Protein AF-A0A4S4M6N0-F1 (afdb_monomer_lite)

pLDDT: mean 72.01, std 23.95, range [28.06, 97.69]

Foldseek 3Di:
DVVVVVVVVVVVVVLVVVVVVLVVVVVVVVVVVVVVVVVVVVVVVVVVVVPPPPPDDDDDDDDDDDDDDDDDDDDDDDDDDDDDDDDDDDDDDDDDDDDDDDDDDDDDDDDDPPCPPPPPPLDQDPDDLVLLCVLQDDPCVQQHDLLVLLSVLLSLLQVQDDADPDAQADPVLADVLLVVCVVSNNDSDADDAAQCCLVVLLLSLLSSVLRQDPPSWDDDPSHTRDDDDDDLPCVSQSHHDDNHSSSSSSSLVSNSVNLVNHDDPCSVVSSVSSSSVSVVSSNSSVVVSVSSVVVVPDD

Radius of gyration: 35.22 Å; chains: 1; bounding box: 72×89×110 Å

Sequence (299 aa):
MQRLESSEQTLKRQNTRVIELQREASKQLETVRYEASAQTDTVAQTDADTQTDAAAQTDVVAQTEVVAQTEAATAEGGEGSLDSVDVVGAGGSLGAEGGPVASSTIIGTDVAIMTSAPLLSKSKTRWSPADFRRRLLVDPALLGPEYIALADGCLKLHESAPLTKKMLGTKASRPPQLVQWIKEGRPFQDVHIDATFAETFAPLVWKWWCSMQPEWRVIVDGKPLPVNWTSRKWDSLNKCGLDGWFSLVLCMKWWGLGLQAYEGEKEPDMRADWLAALADM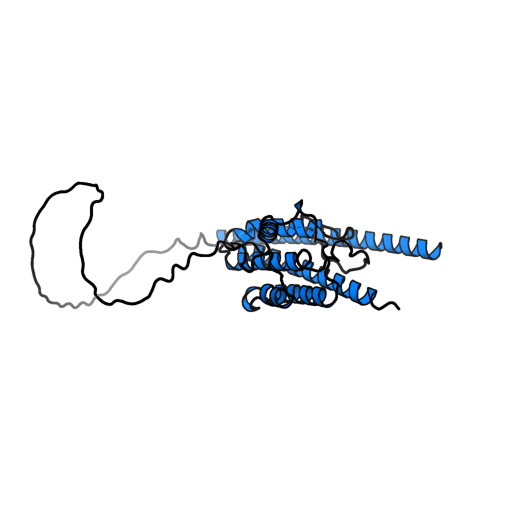TNMLGGLLEFLQSSTTVP

Structure (mmCIF, N/CA/C/O backbone):
data_AF-A0A4S4M6N0-F1
#
_entry.id   AF-A0A4S4M6N0-F1
#
loop_
_atom_site.group_PDB
_atom_site.id
_atom_site.type_symbol
_atom_site.label_atom_id
_atom_site.label_alt_id
_atom_site.label_comp_id
_atom_site.label_asym_id
_atom_site.label_entity_id
_atom_site.label_seq_id
_atom_site.pdbx_PDB_ins_code
_atom_site.Cartn_x
_atom_site.Cartn_y
_atom_site.Cartn_z
_atom_site.occupancy
_atom_site.B_iso_or_equiv
_atom_site.auth_seq_id
_atom_site.auth_comp_id
_atom_site.auth_asym_id
_atom_site.auth_atom_id
_atom_site.pdbx_PDB_model_num
ATOM 1 N N . MET A 1 1 ? 11.713 -15.894 -37.937 1.00 59.25 1 MET A N 1
ATOM 2 C CA . MET A 1 1 ? 10.563 -15.203 -37.314 1.00 59.25 1 MET A CA 1
ATOM 3 C C . MET A 1 1 ? 9.460 -16.187 -36.923 1.00 59.25 1 MET A C 1
ATOM 5 O O . MET A 1 1 ? 9.325 -16.382 -35.726 1.00 59.25 1 MET A O 1
ATOM 9 N N . GLN A 1 2 ? 8.833 -16.931 -37.847 1.00 60.16 2 GLN A N 1
ATOM 10 C CA . GLN A 1 2 ? 7.749 -17.913 -37.574 1.00 60.16 2 GLN A CA 1
ATOM 11 C C . GLN A 1 2 ? 7.796 -18.726 -36.257 1.00 60.16 2 GLN A C 1
ATOM 13 O O . GLN A 1 2 ? 6.771 -18.861 -35.593 1.00 60.16 2 GLN A O 1
ATOM 18 N N . ARG A 1 3 ? 8.950 -19.275 -35.834 1.00 63.47 3 ARG A N 1
ATOM 19 C CA . ARG A 1 3 ? 9.036 -20.022 -34.555 1.00 63.47 3 ARG A CA 1
ATOM 20 C C . ARG A 1 3 ? 8.803 -19.150 -33.309 1.00 63.47 3 ARG A C 1
ATOM 22 O O . ARG A 1 3 ? 8.246 -19.645 -32.336 1.00 63.47 3 ARG A O 1
ATOM 29 N N . LEU A 1 4 ? 9.210 -17.879 -33.332 1.00 65.19 4 LEU A N 1
ATOM 30 C CA . LEU A 1 4 ? 8.986 -16.932 -32.231 1.00 65.19 4 LEU A CA 1
ATOM 31 C C . LEU A 1 4 ? 7.515 -16.511 -32.164 1.00 65.19 4 LEU A C 1
ATOM 33 O O . LEU A 1 4 ? 6.927 -16.549 -31.090 1.00 65.19 4 LEU A O 1
ATOM 37 N N . GLU A 1 5 ? 6.904 -16.219 -33.314 1.00 74.12 5 GLU A N 1
ATOM 38 C CA . GLU A 1 5 ? 5.478 -15.872 -33.424 1.00 74.12 5 GLU A CA 1
ATOM 39 C C . GLU A 1 5 ? 4.585 -17.023 -32.924 1.00 74.12 5 GLU A C 1
ATOM 41 O O . GLU A 1 5 ? 3.673 -16.807 -32.128 1.00 74.12 5 GLU A O 1
ATOM 46 N N . SER A 1 6 ? 4.908 -18.266 -33.303 1.00 77.25 6 SER A N 1
ATOM 47 C CA . SER A 1 6 ? 4.228 -19.477 -32.813 1.00 77.25 6 SER A CA 1
ATOM 48 C C . SER A 1 6 ? 4.367 -19.672 -31.292 1.00 77.25 6 SER A C 1
ATOM 50 O O . SER A 1 6 ? 3.404 -20.044 -30.613 1.00 77.25 6 SER A O 1
ATOM 52 N N . SER A 1 7 ? 5.541 -19.363 -30.730 1.00 79.31 7 SER A N 1
ATOM 53 C CA . SER A 1 7 ? 5.783 -19.418 -29.281 1.00 79.31 7 SER A CA 1
ATOM 54 C C . SER A 1 7 ? 4.969 -18.358 -28.528 1.00 79.31 7 SER A C 1
ATOM 56 O O . SER A 1 7 ? 4.263 -18.677 -27.572 1.00 79.31 7 SER A O 1
ATOM 58 N N . GLU A 1 8 ? 4.971 -17.110 -29.004 1.00 83.62 8 GLU A N 1
ATOM 59 C CA . GLU A 1 8 ? 4.211 -16.012 -28.397 1.00 83.62 8 GLU A CA 1
ATOM 60 C C . GLU A 1 8 ? 2.695 -16.265 -28.450 1.00 83.62 8 GLU A C 1
ATOM 62 O O . GLU A 1 8 ? 1.974 -16.026 -27.478 1.00 83.62 8 GLU A O 1
ATOM 67 N N . GLN A 1 9 ? 2.198 -16.805 -29.566 1.00 83.88 9 GLN A N 1
ATOM 68 C CA . GLN A 1 9 ? 0.787 -17.149 -29.731 1.00 83.88 9 GLN A CA 1
ATOM 69 C C . GLN A 1 9 ? 0.369 -18.334 -28.839 1.00 83.88 9 GLN A C 1
ATOM 71 O O . GLN A 1 9 ? -0.762 -18.369 -28.348 1.00 83.88 9 GLN A O 1
ATOM 76 N N . THR A 1 10 ? 1.287 -19.267 -28.568 1.00 85.25 10 THR A N 1
ATOM 77 C CA . THR A 1 10 ? 1.090 -20.359 -27.600 1.00 85.25 10 THR A CA 1
ATOM 78 C C . THR A 1 10 ? 1.046 -19.830 -26.165 1.00 85.25 10 THR A C 1
ATOM 80 O O . THR A 1 10 ? 0.115 -20.156 -25.428 1.00 85.25 10 THR A O 1
ATOM 83 N N . LEU A 1 11 ? 1.976 -18.943 -25.795 1.00 83.19 11 LEU A N 1
ATOM 84 C CA . LEU A 1 11 ? 2.021 -18.310 -24.473 1.00 83.19 11 LEU A CA 1
ATOM 85 C C . LEU A 1 11 ? 0.757 -17.478 -24.197 1.00 83.19 11 LEU A C 1
ATOM 87 O O . LEU A 1 11 ? 0.175 -17.569 -23.118 1.00 83.19 11 LEU A O 1
ATOM 91 N N . LYS A 1 12 ? 0.268 -16.728 -25.196 1.00 85.25 12 LYS A N 1
ATOM 92 C CA . LYS A 1 12 ? -1.010 -15.998 -25.117 1.00 85.25 12 LYS A CA 1
ATOM 93 C C . LYS A 1 12 ? -2.180 -16.933 -24.796 1.00 85.25 12 LYS A C 1
ATOM 95 O O . LYS A 1 12 ? -2.929 -16.654 -23.866 1.00 85.25 12 LYS A O 1
ATOM 100 N N . ARG A 1 13 ? -2.299 -18.071 -25.494 1.00 85.38 13 ARG A N 1
ATOM 101 C CA . ARG A 1 13 ? -3.348 -19.081 -25.232 1.00 85.38 13 ARG A CA 1
ATOM 102 C C . ARG A 1 13 ? -3.239 -19.703 -23.836 1.00 85.38 13 ARG A C 1
ATOM 104 O O . ARG A 1 13 ? -4.266 -19.958 -23.212 1.00 85.38 13 ARG A O 1
ATOM 111 N N . GLN A 1 14 ? -2.024 -19.949 -23.345 1.00 83.75 14 GLN A N 1
ATOM 112 C CA . GLN A 1 14 ? -1.806 -20.453 -21.986 1.00 83.75 14 GLN A CA 1
ATOM 113 C C . GLN A 1 14 ? -2.227 -19.421 -20.932 1.00 83.75 14 GLN A C 1
ATOM 115 O O . GLN A 1 14 ? -2.986 -19.765 -20.030 1.00 83.75 14 GLN A O 1
ATOM 120 N N . ASN A 1 15 ? -1.839 -18.152 -21.092 1.00 80.38 15 ASN A N 1
ATOM 121 C CA . ASN A 1 15 ? -2.245 -17.077 -20.183 1.00 80.38 15 ASN A CA 1
ATOM 122 C C . ASN A 1 15 ? -3.770 -16.879 -20.155 1.00 80.38 15 ASN A C 1
ATOM 124 O O . ASN A 1 1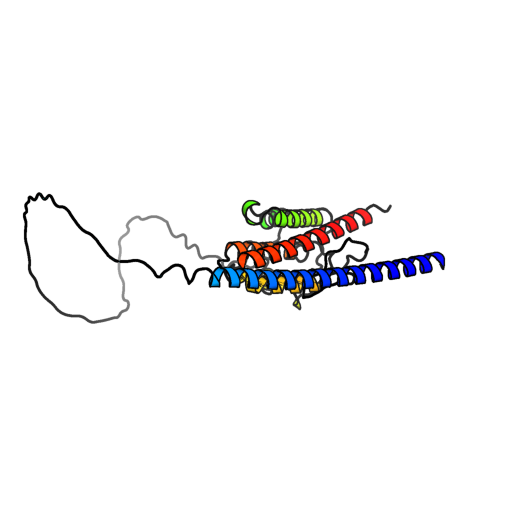5 ? -4.333 -16.741 -19.072 1.00 80.38 15 ASN A O 1
ATOM 128 N N . THR A 1 16 ? -4.459 -16.935 -21.304 1.00 89.69 16 THR A N 1
ATOM 129 C CA . THR A 1 16 ? -5.934 -16.889 -21.344 1.00 89.69 16 THR A CA 1
ATOM 130 C C . THR A 1 16 ? -6.556 -18.017 -20.518 1.00 89.69 16 THR A C 1
ATOM 132 O O . THR A 1 16 ? -7.420 -17.748 -19.690 1.00 89.69 16 THR A O 1
ATOM 135 N N . ARG A 1 17 ? -6.069 -19.259 -20.665 1.00 88.00 17 ARG A N 1
ATOM 136 C CA . ARG A 1 17 ? -6.561 -20.405 -19.880 1.00 88.00 17 ARG A CA 1
ATOM 137 C C . ARG A 1 17 ? -6.308 -20.255 -18.381 1.00 88.00 17 ARG A C 1
ATOM 139 O O . ARG A 1 17 ? -7.172 -20.616 -17.593 1.00 88.00 17 ARG A O 1
ATOM 146 N N . VAL A 1 18 ? -5.152 -19.724 -17.976 1.00 86.38 18 VAL A N 1
ATOM 147 C CA . VAL A 1 18 ? -4.859 -19.459 -16.554 1.00 86.38 18 VAL A CA 1
ATOM 148 C C . VAL A 1 18 ? -5.838 -18.428 -15.987 1.00 86.38 18 VAL A C 1
ATOM 150 O O . VAL A 1 18 ? -6.398 -18.657 -14.921 1.00 86.38 18 VAL A O 1
ATOM 153 N N . ILE A 1 19 ? -6.113 -17.346 -16.721 1.00 84.88 19 ILE A N 1
ATOM 154 C CA . ILE A 1 19 ? -7.081 -16.311 -16.321 1.00 84.88 19 ILE A CA 1
ATOM 155 C C . ILE A 1 19 ? -8.506 -16.882 -16.207 1.00 84.88 19 ILE A C 1
ATOM 157 O O . ILE A 1 19 ? -9.230 -16.549 -15.268 1.00 84.88 19 ILE A O 1
ATOM 161 N N . GLU A 1 20 ? -8.917 -17.753 -17.132 1.00 89.62 20 GLU A N 1
ATOM 162 C CA . GLU A 1 20 ? -10.222 -18.430 -17.082 1.00 89.62 20 GLU A CA 1
ATOM 163 C C . GLU A 1 20 ? -10.333 -19.382 -15.883 1.00 89.62 20 GLU A C 1
ATOM 165 O O . GLU A 1 20 ? -11.324 -19.326 -15.158 1.00 89.62 20 GLU A O 1
ATOM 170 N N . LEU A 1 21 ? -9.300 -20.193 -15.621 1.00 89.75 21 LEU A N 1
ATOM 171 C CA . LEU A 1 21 ? -9.251 -21.089 -14.461 1.00 89.75 21 LEU A CA 1
ATOM 172 C C . LEU A 1 21 ? -9.254 -20.321 -13.133 1.00 89.75 21 LEU A C 1
ATOM 174 O O . LEU A 1 21 ? -9.955 -20.719 -12.209 1.00 89.75 21 LEU A O 1
ATOM 178 N N . GLN A 1 22 ? -8.526 -19.203 -13.040 1.00 83.44 22 GLN A N 1
ATOM 179 C CA . GLN A 1 22 ? -8.559 -18.330 -11.863 1.00 83.44 22 GLN A CA 1
ATOM 180 C C . GLN A 1 22 ? -9.953 -17.735 -11.642 1.00 83.44 22 GLN A C 1
ATOM 182 O O . GLN A 1 22 ? -10.456 -17.772 -10.524 1.00 83.44 22 GLN A O 1
ATOM 187 N N . ARG A 1 23 ? -10.608 -17.241 -12.703 1.00 88.50 23 ARG A N 1
ATOM 188 C CA . ARG A 1 23 ? -11.981 -16.722 -12.618 1.00 88.50 23 ARG A CA 1
ATOM 189 C C . ARG A 1 23 ? -12.965 -17.793 -12.145 1.00 88.50 23 ARG A C 1
ATOM 191 O O . ARG A 1 23 ? -13.841 -17.484 -11.345 1.00 88.50 23 ARG A O 1
ATOM 198 N N . GLU A 1 24 ? -12.844 -19.024 -12.636 1.00 91.75 24 GLU A N 1
ATOM 199 C CA . GLU A 1 24 ? -13.745 -20.109 -12.243 1.00 91.75 24 GLU A CA 1
ATOM 200 C C . GLU A 1 24 ? -13.494 -20.571 -10.800 1.00 91.75 24 GLU A C 1
ATOM 202 O O . GLU A 1 24 ? -14.446 -20.738 -10.043 1.00 91.75 24 GLU A O 1
ATOM 207 N N . ALA A 1 25 ? -12.229 -20.660 -10.375 1.00 88.38 25 ALA A N 1
ATOM 208 C CA . ALA A 1 25 ? -11.876 -20.925 -8.981 1.00 88.38 25 ALA A CA 1
ATOM 209 C C . ALA A 1 25 ? -12.421 -19.845 -8.027 1.00 88.38 25 ALA A C 1
ATOM 211 O O . ALA A 1 25 ? -12.945 -20.179 -6.967 1.00 88.38 25 ALA A O 1
ATOM 212 N N . SER A 1 26 ? -12.372 -18.562 -8.412 1.00 85.00 26 SER A N 1
ATOM 213 C CA . SER A 1 26 ? -12.981 -17.475 -7.631 1.00 85.00 26 SER A CA 1
ATOM 214 C C . SER A 1 26 ? -14.501 -17.610 -7.513 1.00 85.00 26 SER A C 1
ATOM 216 O O . SER A 1 26 ? -15.028 -17.416 -6.423 1.00 85.00 26 SER A O 1
ATOM 218 N N . LYS A 1 27 ? -15.214 -17.987 -8.587 1.00 90.56 27 LYS A N 1
ATOM 219 C CA . LYS A 1 27 ? -16.665 -18.240 -8.502 1.00 90.56 27 LYS A CA 1
ATOM 220 C C . LYS A 1 27 ? -16.987 -19.390 -7.554 1.00 90.56 27 LYS A C 1
ATOM 222 O O . LYS A 1 27 ? -17.895 -19.253 -6.747 1.00 90.56 27 LYS A O 1
ATOM 227 N N . GLN A 1 28 ? -16.252 -20.501 -7.650 1.00 88.12 28 GLN A N 1
ATOM 228 C CA . GLN A 1 28 ? -16.469 -21.658 -6.778 1.00 88.12 28 GLN A CA 1
ATOM 229 C C . GLN A 1 28 ? -16.206 -21.307 -5.311 1.00 88.12 28 GLN A C 1
ATOM 231 O O . GLN A 1 28 ? -16.987 -21.699 -4.451 1.00 88.12 28 GLN A O 1
ATOM 236 N N . LEU A 1 29 ? -15.165 -20.516 -5.027 1.00 87.81 29 LEU A N 1
ATOM 237 C CA . LEU A 1 29 ? -14.891 -20.025 -3.676 1.00 87.81 29 LEU A CA 1
ATOM 238 C C . LEU A 1 29 ? -16.042 -19.160 -3.134 1.00 87.81 29 LEU A C 1
ATOM 240 O O . LEU A 1 29 ? -16.430 -19.328 -1.982 1.00 87.81 29 LEU A O 1
ATOM 244 N N . GLU A 1 30 ? -16.617 -18.285 -3.962 1.00 87.12 30 GLU A N 1
ATOM 245 C CA . GLU A 1 30 ? -17.752 -17.442 -3.567 1.00 87.12 30 GLU A CA 1
ATOM 246 C C . GLU A 1 30 ? -19.041 -18.262 -3.365 1.00 87.12 30 GLU A C 1
ATOM 248 O O . GLU A 1 30 ? -19.781 -18.024 -2.414 1.00 87.12 30 GLU A O 1
ATOM 253 N N . THR A 1 31 ? -19.282 -19.286 -4.196 1.00 87.94 31 THR A N 1
ATOM 254 C CA . THR A 1 31 ? -20.389 -20.242 -4.001 1.00 87.94 31 THR A CA 1
ATOM 255 C C . THR A 1 31 ? -20.249 -20.994 -2.677 1.00 87.94 31 THR A C 1
ATOM 257 O O . THR A 1 31 ? -21.186 -21.000 -1.883 1.00 87.94 31 THR A O 1
ATOM 260 N N . VAL A 1 32 ? -19.064 -21.543 -2.387 1.00 86.19 32 VAL A N 1
ATOM 261 C CA . VAL A 1 32 ? -18.778 -22.234 -1.117 1.00 86.19 32 VAL A CA 1
ATOM 262 C C . VAL A 1 32 ? -18.917 -21.287 0.079 1.00 86.19 32 VAL A C 1
ATOM 264 O O . VAL A 1 32 ? -19.417 -21.694 1.125 1.00 86.19 32 VAL A O 1
ATOM 267 N N . ARG A 1 33 ? -18.521 -20.014 -0.060 1.00 85.19 33 ARG A N 1
ATOM 268 C CA . ARG A 1 33 ? -18.700 -19.003 0.992 1.00 85.19 33 ARG A CA 1
ATOM 269 C C . ARG A 1 33 ? -20.179 -18.739 1.280 1.00 85.19 33 ARG A C 1
ATOM 271 O O . ARG A 1 33 ? -20.557 -18.685 2.447 1.00 85.19 33 ARG A O 1
ATOM 278 N N . TYR A 1 34 ? -20.998 -18.606 0.238 1.00 80.06 34 TYR A N 1
A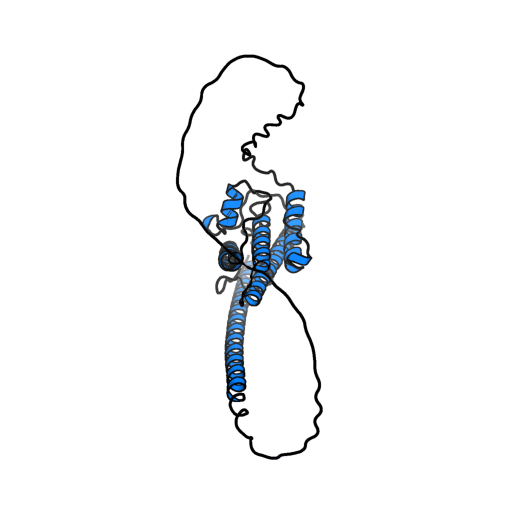TOM 279 C CA . TYR A 1 34 ? -22.440 -18.399 0.369 1.00 80.06 34 TYR A CA 1
ATOM 280 C C . TYR A 1 34 ? -23.136 -19.608 1.018 1.00 80.06 34 TYR A C 1
ATOM 282 O O . TYR A 1 34 ? -23.896 -19.445 1.975 1.00 80.06 34 TYR A O 1
ATOM 290 N N . GLU A 1 35 ? -22.815 -20.824 0.567 1.00 81.62 35 GLU A N 1
ATOM 291 C CA . GLU A 1 35 ? -23.323 -22.073 1.153 1.00 81.62 35 GLU A CA 1
ATOM 292 C C . GLU A 1 35 ? -22.918 -22.217 2.629 1.00 81.62 35 GLU A C 1
ATOM 294 O O . GLU A 1 35 ? -23.761 -22.534 3.466 1.00 81.62 35 GLU A O 1
ATOM 299 N N . ALA A 1 36 ? -21.667 -21.897 2.980 1.00 71.25 36 ALA A N 1
ATOM 300 C CA . ALA A 1 36 ? -21.204 -21.909 4.366 1.00 71.25 36 ALA A CA 1
ATOM 301 C C . ALA A 1 36 ? -21.963 -20.903 5.253 1.00 71.25 36 ALA A C 1
ATOM 303 O O . ALA A 1 36 ? -22.337 -21.259 6.370 1.00 71.25 36 ALA A O 1
ATOM 304 N N . SER A 1 37 ? -22.242 -19.687 4.758 1.00 70.75 37 SER A N 1
ATOM 305 C CA . SER A 1 37 ? -23.039 -18.699 5.506 1.00 70.75 37 SER A CA 1
ATOM 306 C C . SER A 1 37 ? -24.499 -19.127 5.703 1.00 70.75 37 SER A C 1
ATOM 308 O O . SER A 1 37 ? -25.040 -18.985 6.796 1.00 70.75 37 SER A O 1
ATOM 310 N N . ALA A 1 38 ? -25.118 -19.743 4.690 1.00 68.12 38 ALA A N 1
ATOM 311 C CA . ALA A 1 38 ? -26.466 -20.293 4.825 1.00 68.12 38 ALA A CA 1
ATOM 312 C C . ALA A 1 38 ? -26.508 -21.448 5.845 1.00 68.12 38 ALA A C 1
ATOM 314 O O . ALA A 1 38 ? -27.460 -21.570 6.616 1.00 68.12 38 ALA A O 1
ATOM 315 N N . GLN A 1 39 ? -25.454 -22.270 5.897 1.00 60.66 39 GLN A N 1
ATOM 316 C CA . GLN A 1 39 ? -25.330 -23.340 6.883 1.00 60.66 39 GLN A CA 1
ATOM 317 C C . GLN A 1 39 ? -25.238 -22.780 8.316 1.00 60.66 39 GLN A C 1
ATOM 319 O O . GLN A 1 39 ? -25.921 -23.293 9.203 1.00 60.66 39 GLN A O 1
ATOM 324 N N . THR A 1 40 ? -24.455 -21.718 8.558 1.00 57.97 40 THR A N 1
ATOM 325 C CA . THR A 1 40 ? -24.336 -21.111 9.899 1.00 57.97 40 THR A CA 1
ATOM 326 C C . THR A 1 40 ? -25.645 -20.508 10.400 1.00 57.97 40 THR A C 1
ATOM 328 O O . THR A 1 40 ? -25.977 -20.701 11.570 1.00 57.97 40 THR A O 1
ATOM 331 N N . ASP A 1 41 ? -26.433 -19.881 9.522 1.00 55.56 41 ASP A N 1
ATOM 332 C CA . ASP A 1 41 ? -27.740 -19.321 9.890 1.00 55.56 41 ASP A CA 1
ATOM 333 C C . ASP A 1 41 ? -28.733 -20.424 10.308 1.00 55.56 41 ASP A C 1
ATOM 335 O O . ASP A 1 41 ? -29.473 -20.266 11.279 1.00 55.56 41 ASP A O 1
ATOM 339 N N . THR A 1 42 ? -28.710 -21.592 9.646 1.00 54.62 42 THR A N 1
ATOM 340 C CA . THR A 1 42 ? -29.570 -22.728 10.043 1.00 54.62 42 THR A CA 1
ATOM 341 C C . THR A 1 42 ? -29.182 -23.355 11.384 1.00 54.62 42 THR A C 1
ATOM 343 O O . THR A 1 42 ? -30.061 -23.792 12.128 1.00 54.62 42 THR A O 1
ATOM 346 N N . VAL A 1 43 ? -27.890 -23.377 11.731 1.00 53.00 43 VAL A N 1
ATOM 347 C CA . VAL A 1 43 ? -27.428 -23.887 13.034 1.00 53.00 43 VAL A CA 1
ATOM 348 C C . VAL A 1 43 ? -27.835 -22.923 14.150 1.00 53.00 43 VAL A C 1
ATOM 350 O O . VAL A 1 43 ? -28.450 -23.357 15.122 1.00 53.00 43 VAL A O 1
ATOM 353 N N . ALA A 1 44 ? -27.614 -21.617 13.965 1.00 50.97 44 ALA A N 1
ATOM 354 C CA . ALA A 1 44 ? -28.014 -20.592 14.931 1.00 50.97 44 ALA A CA 1
ATOM 355 C C . ALA A 1 44 ? -29.532 -20.587 15.210 1.00 50.97 44 ALA A C 1
ATOM 357 O O . ALA A 1 44 ? -29.951 -20.398 16.352 1.00 50.97 44 ALA A O 1
ATOM 358 N N . GLN A 1 45 ? -30.358 -20.845 14.190 1.00 48.81 45 GLN A N 1
ATOM 359 C CA . GLN A 1 45 ? -31.810 -20.950 14.357 1.00 48.81 45 GLN A CA 1
ATOM 360 C C . GLN A 1 45 ? -32.228 -22.211 15.140 1.00 48.81 45 GLN A C 1
ATOM 362 O O . GLN A 1 45 ? -33.178 -22.162 15.917 1.00 48.81 45 GLN A O 1
ATOM 367 N N . THR A 1 46 ? -31.509 -23.329 14.981 1.00 46.06 46 THR A N 1
ATOM 368 C CA . THR A 1 46 ? -31.849 -24.608 15.638 1.00 46.06 46 THR A CA 1
ATOM 369 C C . THR A 1 46 ? -31.532 -24.590 17.141 1.00 46.06 46 THR A C 1
ATOM 371 O O . THR A 1 46 ? -32.292 -25.134 17.948 1.00 46.06 46 THR A O 1
ATOM 374 N N . ASP A 1 47 ? -30.450 -23.917 17.541 1.00 46.25 47 ASP A N 1
ATOM 375 C CA . ASP A 1 47 ? -30.094 -23.766 18.959 1.00 46.25 47 ASP A CA 1
ATOM 376 C C . ASP A 1 47 ? -31.066 -22.827 19.706 1.00 46.25 47 ASP A C 1
ATOM 378 O O . ASP A 1 47 ? -31.369 -23.057 20.879 1.00 46.25 47 ASP A O 1
ATOM 382 N N . ALA A 1 48 ? -31.633 -21.821 19.026 1.00 46.59 48 ALA A N 1
ATOM 383 C CA . ALA A 1 48 ? -32.628 -20.911 19.605 1.00 46.59 48 ALA A CA 1
ATOM 384 C C . ALA A 1 48 ? -33.960 -21.611 19.947 1.00 46.59 48 ALA A C 1
ATOM 386 O O . ALA A 1 48 ? -34.519 -21.398 21.028 1.00 46.59 48 ALA A O 1
ATOM 387 N N . ASP A 1 49 ? -34.447 -22.487 19.063 1.00 46.62 49 ASP A N 1
ATOM 388 C CA . ASP A 1 49 ? -35.726 -23.186 19.254 1.00 46.62 49 ASP A CA 1
ATOM 389 C C . ASP A 1 49 ? -35.658 -24.278 20.345 1.00 46.62 49 ASP A C 1
ATOM 391 O O . ASP A 1 49 ? -36.687 -24.671 20.895 1.00 46.62 49 ASP A O 1
ATOM 395 N N . THR A 1 50 ? -34.458 -24.727 20.737 1.00 42.19 50 THR A N 1
ATOM 396 C CA . THR A 1 50 ? -34.284 -25.781 21.758 1.00 42.19 50 THR A CA 1
ATOM 397 C C . THR A 1 50 ? -34.223 -25.236 23.201 1.00 42.19 50 THR A C 1
ATOM 399 O O . THR A 1 50 ? -34.345 -26.003 24.156 1.00 42.19 50 THR A O 1
ATOM 402 N N . GLN A 1 51 ? -34.084 -23.917 23.403 1.00 45.12 51 GLN A N 1
ATOM 403 C CA . GLN A 1 51 ? -33.893 -23.314 24.738 1.00 45.12 51 GLN A CA 1
ATOM 404 C C . GLN A 1 51 ? -35.163 -22.674 25.350 1.00 45.12 51 GLN A C 1
ATOM 406 O O . GLN A 1 51 ? -35.098 -22.067 26.419 1.00 45.12 51 GLN A O 1
ATOM 411 N N . THR A 1 52 ? -36.337 -22.843 24.728 1.00 39.97 52 THR A N 1
ATOM 412 C CA . THR A 1 52 ? -37.591 -22.190 25.172 1.00 39.97 52 THR A CA 1
ATOM 413 C C . THR A 1 52 ? -38.540 -23.113 25.965 1.00 39.97 52 THR A C 1
ATOM 415 O O . THR A 1 52 ? -39.407 -22.616 26.678 1.00 39.97 52 THR A O 1
ATOM 418 N N . ASP A 1 53 ? -38.346 -24.440 25.944 1.00 38.50 53 ASP A N 1
ATOM 419 C CA . ASP A 1 53 ? -39.294 -25.424 26.525 1.00 38.50 53 ASP A CA 1
ATOM 420 C C . ASP A 1 53 ? -38.846 -26.065 27.865 1.00 38.50 53 ASP A C 1
ATOM 422 O O . ASP A 1 53 ? -39.463 -27.004 28.364 1.00 38.50 53 ASP A O 1
ATOM 426 N N . ALA A 1 54 ? -37.778 -25.555 28.494 1.00 40.00 54 ALA A N 1
ATOM 427 C CA . ALA A 1 54 ? -37.202 -26.115 29.731 1.00 40.00 54 ALA A CA 1
ATOM 428 C C . ALA A 1 54 ? -37.558 -25.347 31.028 1.00 40.00 54 ALA A C 1
ATOM 430 O O . ALA A 1 54 ? -36.959 -25.595 32.074 1.00 40.00 54 ALA A O 1
ATOM 431 N N . ALA A 1 55 ? -38.508 -24.404 30.981 1.00 38.06 55 ALA A N 1
ATOM 432 C CA . ALA A 1 55 ? -38.764 -23.445 32.067 1.00 38.06 55 ALA A CA 1
ATOM 433 C C . ALA A 1 55 ? -40.209 -23.443 32.615 1.00 38.06 55 ALA A C 1
ATOM 435 O O . ALA A 1 55 ? -40.697 -22.404 33.059 1.00 38.06 55 ALA A O 1
ATOM 436 N N . ALA A 1 56 ? -40.908 -24.588 32.615 1.00 41.56 56 ALA A N 1
ATOM 437 C CA . ALA A 1 56 ? -42.250 -24.682 33.204 1.00 41.56 56 ALA A CA 1
ATOM 438 C C . ALA A 1 56 ? -42.645 -26.092 33.696 1.00 41.56 56 ALA A C 1
ATOM 440 O O . ALA A 1 56 ? -43.453 -26.749 33.046 1.00 41.56 56 ALA A O 1
ATOM 441 N N . GLN A 1 57 ? -42.136 -26.528 34.863 1.00 40.72 57 GLN A N 1
ATOM 442 C CA . GLN A 1 57 ? -42.829 -27.415 35.834 1.00 40.72 57 GLN A CA 1
ATOM 443 C C . GLN A 1 57 ? -41.905 -27.826 36.998 1.00 40.72 57 GLN A C 1
ATOM 445 O O . GLN A 1 57 ? -41.017 -28.646 36.812 1.00 40.72 57 GLN A O 1
ATOM 450 N N . THR A 1 58 ? -42.121 -27.267 38.196 1.00 33.06 58 THR A N 1
ATOM 451 C CA . THR A 1 58 ? -42.703 -27.952 39.379 1.00 33.06 58 THR A CA 1
ATOM 452 C C . THR A 1 58 ? -42.535 -27.070 40.619 1.00 33.06 58 THR A C 1
ATOM 454 O O . THR A 1 58 ? -41.418 -26.826 41.065 1.00 33.06 58 THR A O 1
ATOM 457 N N . ASP A 1 59 ? -43.658 -26.656 41.196 1.00 37.56 59 ASP A N 1
ATOM 458 C CA . ASP A 1 59 ? -43.789 -26.238 42.599 1.00 37.56 59 ASP A CA 1
ATOM 459 C C . ASP A 1 59 ? -44.658 -27.304 43.317 1.00 37.56 59 ASP A C 1
ATOM 461 O O . ASP A 1 59 ? -45.194 -28.185 42.639 1.00 37.56 59 ASP A O 1
ATOM 465 N N . VAL A 1 60 ? -44.859 -27.179 44.638 1.00 34.09 60 VAL A N 1
ATOM 466 C CA . VAL A 1 60 ? -45.791 -27.924 45.525 1.00 34.09 60 VAL A CA 1
ATOM 467 C C . VAL A 1 60 ? -45.173 -29.049 46.402 1.00 34.09 60 VAL A C 1
ATOM 469 O O . VAL A 1 60 ? -45.253 -30.234 46.090 1.00 34.09 60 VAL A O 1
ATOM 472 N N . VAL A 1 61 ? -44.740 -28.629 47.612 1.00 33.69 61 VAL A N 1
ATOM 473 C CA . VAL A 1 61 ? -45.142 -29.138 48.966 1.00 33.69 61 VAL A CA 1
ATOM 474 C C . VAL A 1 61 ? -44.170 -29.910 49.900 1.00 33.69 61 VAL A C 1
ATOM 476 O O . VAL A 1 61 ? -43.610 -30.944 49.559 1.00 33.69 61 VAL A O 1
ATOM 479 N N . ALA A 1 62 ? -44.206 -29.430 51.167 1.00 32.94 62 ALA A N 1
ATOM 480 C CA . ALA A 1 62 ? -43.819 -29.975 52.493 1.00 32.94 62 ALA A CA 1
ATOM 481 C C . ALA A 1 62 ? -42.484 -29.444 53.086 1.00 32.94 62 ALA A C 1
ATOM 483 O O . ALA A 1 62 ? -41.430 -29.657 52.505 1.00 32.94 62 ALA A O 1
ATOM 484 N N . GLN A 1 63 ? -42.454 -28.605 54.145 1.00 32.44 63 GLN A N 1
ATOM 485 C CA . GLN A 1 63 ? -42.841 -28.819 55.572 1.00 32.44 63 GLN A CA 1
ATOM 486 C C . GLN A 1 63 ? -42.016 -29.930 56.264 1.00 32.44 63 GLN A C 1
ATOM 488 O O . GLN A 1 63 ? -41.952 -31.022 55.717 1.00 32.44 63 GLN A O 1
ATOM 493 N N . THR A 1 64 ? -41.408 -29.798 57.458 1.00 31.58 64 THR A N 1
ATOM 494 C CA . THR A 1 64 ? -41.315 -28.744 58.510 1.00 31.58 64 THR A CA 1
ATOM 495 C C . THR A 1 64 ? -40.212 -29.165 59.513 1.00 31.58 64 THR A C 1
ATOM 497 O O . THR A 1 64 ? -40.139 -30.359 59.763 1.00 31.58 64 THR A O 1
ATOM 500 N N . GLU A 1 65 ? -39.426 -28.259 60.132 1.00 34.50 65 GLU A N 1
ATOM 501 C CA . GLU A 1 65 ? -39.205 -28.205 61.610 1.00 34.50 65 GLU A CA 1
ATOM 502 C C . GLU A 1 65 ? -38.359 -27.000 62.089 1.00 34.50 65 GLU A C 1
ATOM 504 O O . GLU A 1 65 ? -37.846 -26.215 61.295 1.00 34.50 65 GLU A O 1
ATOM 509 N N . VAL A 1 66 ? -38.313 -26.815 63.414 1.00 33.25 66 VAL A N 1
ATOM 510 C CA . VAL A 1 66 ? -38.023 -25.574 64.157 1.00 33.25 66 VAL A CA 1
ATOM 511 C C . VAL A 1 66 ? -36.891 -25.802 65.164 1.00 33.25 66 VAL A C 1
ATOM 513 O O . VAL A 1 66 ? -36.913 -26.836 65.809 1.00 33.25 66 VAL A O 1
ATOM 516 N N . VAL A 1 67 ? -36.012 -24.814 65.403 1.00 33.97 67 VAL A N 1
ATOM 517 C CA . VAL A 1 67 ? -35.551 -24.369 66.749 1.00 33.97 67 VAL A CA 1
ATOM 518 C C . VAL A 1 67 ? -35.017 -22.929 66.633 1.00 33.97 67 VAL A C 1
ATOM 520 O O . VAL A 1 67 ? -34.335 -22.583 65.672 1.00 33.97 67 VAL A O 1
ATOM 523 N N . ALA A 1 68 ? -35.346 -22.082 67.611 1.00 35.00 68 ALA A N 1
ATOM 524 C CA . ALA A 1 68 ? -34.909 -20.687 67.709 1.00 35.00 68 ALA A CA 1
ATOM 525 C C . ALA A 1 68 ? -33.670 -20.518 68.609 1.00 35.00 68 ALA A C 1
ATOM 527 O O . ALA A 1 68 ? -33.434 -21.364 69.468 1.00 35.00 68 ALA A O 1
ATOM 528 N N . GLN A 1 69 ? -32.995 -19.362 68.529 1.00 33.38 69 GLN A N 1
ATOM 529 C CA . GLN A 1 69 ? -32.826 -18.494 69.709 1.00 33.38 69 GLN A CA 1
ATOM 530 C C . GLN A 1 69 ? -32.362 -17.068 69.360 1.00 33.38 69 GLN A C 1
ATOM 532 O O . GLN A 1 69 ? -31.689 -16.825 68.361 1.00 33.38 69 GLN A O 1
ATOM 537 N N . THR A 1 70 ? -32.807 -16.130 70.193 1.00 30.41 70 THR A N 1
ATOM 538 C CA . THR A 1 70 ? -32.625 -14.671 70.140 1.00 30.41 70 THR A CA 1
ATOM 539 C C . THR A 1 70 ? -31.535 -14.185 71.095 1.00 30.41 70 THR A C 1
ATOM 541 O O . THR A 1 70 ? -31.253 -14.873 72.068 1.00 30.41 70 THR A O 1
ATOM 544 N N . GLU A 1 71 ? -31.038 -12.963 70.850 1.00 38.06 71 GLU A N 1
ATOM 545 C CA . GLU A 1 71 ? -30.792 -11.833 71.793 1.00 38.06 71 GLU A CA 1
ATOM 546 C C . GLU A 1 71 ? -29.589 -10.992 71.301 1.00 38.06 71 GLU A C 1
ATOM 548 O O . GLU A 1 71 ? -28.537 -11.533 70.983 1.00 38.06 71 GLU A O 1
ATOM 553 N N . ALA A 1 72 ? -29.762 -9.721 70.908 1.00 33.03 72 ALA A N 1
ATOM 554 C CA . ALA A 1 72 ? -30.065 -8.493 71.676 1.00 33.03 72 ALA A CA 1
ATOM 555 C C . ALA A 1 72 ? -28.763 -7.726 72.024 1.00 33.03 72 ALA A C 1
ATOM 557 O O . ALA A 1 72 ? -27.913 -8.234 72.740 1.00 33.03 72 ALA A O 1
ATOM 558 N N . ALA A 1 73 ? -28.545 -6.549 71.415 1.00 35.09 73 ALA A N 1
ATOM 559 C CA . ALA A 1 73 ? -28.673 -5.220 72.061 1.00 35.09 73 ALA A CA 1
ATOM 560 C C . ALA A 1 73 ? -27.275 -4.660 72.465 1.00 35.09 73 ALA A C 1
ATOM 562 O O . ALA A 1 73 ? -26.364 -5.445 72.684 1.00 35.09 73 ALA A O 1
ATOM 563 N N . THR A 1 74 ? -26.960 -3.357 72.529 1.00 30.02 74 THR A N 1
ATOM 564 C CA . THR A 1 74 ? -27.668 -2.090 72.216 1.00 30.02 74 THR A CA 1
ATOM 565 C C . THR A 1 74 ? -26.639 -0.943 72.104 1.00 30.02 74 THR A C 1
ATOM 567 O O . THR A 1 74 ? -25.668 -0.991 72.846 1.00 30.02 74 THR A O 1
ATOM 570 N N . ALA A 1 75 ? -26.923 0.064 71.255 1.00 36.44 75 ALA A N 1
ATOM 571 C CA . ALA A 1 75 ? -26.883 1.535 71.495 1.00 36.44 75 ALA A CA 1
ATOM 572 C C . ALA A 1 75 ? -25.617 2.222 72.114 1.00 36.44 75 ALA A C 1
ATOM 574 O O . ALA A 1 75 ? -24.702 1.552 72.566 1.00 36.44 75 ALA A O 1
ATOM 575 N N . GLU A 1 76 ? -25.416 3.553 72.133 1.00 36.50 76 GLU A N 1
ATOM 576 C CA . GLU A 1 76 ? -26.192 4.773 71.775 1.00 36.50 76 GLU A CA 1
ATOM 577 C C . GLU A 1 76 ? -25.312 5.732 70.914 1.00 36.50 76 GLU A C 1
ATOM 579 O O . GLU A 1 76 ? -24.107 5.514 70.822 1.00 36.50 76 GLU A O 1
ATOM 584 N N . GLY A 1 77 ? -25.836 6.695 70.131 1.00 31.31 77 GLY A N 1
ATOM 585 C CA . GLY A 1 77 ? -26.206 8.081 70.540 1.00 31.31 77 GLY A CA 1
ATOM 586 C C . GLY A 1 77 ? -25.077 9.079 70.162 1.00 31.31 77 GLY A C 1
ATOM 587 O O . GLY A 1 77 ? -23.932 8.657 70.090 1.00 31.31 77 GLY A O 1
ATOM 588 N N . GLY A 1 78 ? -25.213 10.381 69.869 1.00 32.75 78 GLY A N 1
ATOM 589 C CA . GLY A 1 78 ? -26.285 11.403 69.868 1.00 32.75 78 GLY A CA 1
ATOM 590 C C . GLY A 1 78 ? -25.612 12.782 70.137 1.00 32.75 78 GLY A C 1
ATOM 591 O O . GLY A 1 78 ? -24.579 12.798 70.799 1.00 32.75 78 GLY A O 1
ATOM 592 N N . GLU A 1 79 ? -26.015 13.976 69.675 1.00 34.91 79 GLU A N 1
ATOM 593 C CA . GLU A 1 79 ? -27.076 14.504 68.786 1.00 34.91 79 GLU A CA 1
ATOM 594 C C . GLU A 1 79 ? -26.642 15.914 68.260 1.00 34.91 79 GLU A C 1
ATOM 596 O O . GLU A 1 79 ? -25.601 16.417 68.684 1.00 34.91 79 GLU A O 1
ATOM 601 N N . GLY A 1 80 ? -27.445 16.600 67.416 1.00 30.84 80 GLY A N 1
ATOM 602 C CA . GLY A 1 80 ? -27.357 18.070 67.211 1.00 30.84 80 GLY A CA 1
ATOM 603 C C . GLY A 1 80 ? -27.136 18.590 65.767 1.00 30.84 80 GLY A C 1
ATOM 604 O O . GLY A 1 80 ? -26.257 18.076 65.086 1.00 30.84 80 GLY A O 1
ATOM 605 N N . SER A 1 81 ? -27.718 19.697 65.263 1.00 33.53 81 SER A N 1
ATOM 606 C CA . SER A 1 81 ? -29.082 20.298 65.273 1.00 33.53 81 SER A CA 1
ATOM 607 C C . SER A 1 81 ? -28.995 21.815 64.926 1.00 33.53 81 SER A C 1
ATOM 609 O O . SER A 1 81 ? -28.099 22.476 65.442 1.00 33.53 81 SER A O 1
ATOM 611 N N . LEU A 1 82 ? -29.952 22.350 64.132 1.00 36.06 82 LEU A N 1
ATOM 612 C CA . LEU A 1 82 ? -30.218 23.782 63.766 1.00 36.06 82 LEU A CA 1
ATOM 613 C C . LEU A 1 82 ? -29.190 24.479 62.807 1.00 36.06 82 LEU A C 1
ATOM 615 O O . LEU A 1 82 ? -27.996 24.258 62.954 1.00 36.06 82 LEU A O 1
ATOM 619 N N . ASP A 1 83 ? -29.505 25.206 61.707 1.00 31.19 83 ASP A N 1
ATOM 620 C CA . ASP A 1 83 ? -30.507 26.266 61.342 1.00 31.19 83 ASP A CA 1
ATOM 621 C C . ASP A 1 83 ? -29.963 27.715 61.604 1.00 31.19 83 ASP A C 1
ATOM 623 O O . ASP A 1 83 ? -29.316 27.909 62.629 1.00 31.19 83 ASP A O 1
ATOM 627 N N . SER A 1 84 ? -30.083 28.781 60.770 1.00 34.09 84 SER A N 1
ATOM 628 C CA . SER A 1 84 ? -30.897 29.085 59.555 1.00 34.09 84 SER A CA 1
ATOM 629 C C . SER A 1 84 ? -30.352 30.272 58.683 1.00 34.09 84 SER A C 1
ATOM 631 O O . SER A 1 84 ? -29.442 30.958 59.142 1.00 34.09 84 SER A O 1
ATOM 633 N N . VAL A 1 85 ? -30.994 30.567 57.518 1.00 33.66 85 VAL A N 1
ATOM 634 C CA . VAL A 1 85 ? -31.023 31.835 56.683 1.00 33.66 85 VAL A CA 1
ATOM 635 C C . VAL A 1 85 ? -29.683 32.459 56.139 1.00 33.66 85 VAL A C 1
ATOM 637 O O . VAL A 1 85 ? -28.617 32.108 56.621 1.00 33.66 85 VAL A O 1
ATOM 640 N N . ASP A 1 86 ? -29.567 33.355 55.121 1.00 32.25 86 ASP A N 1
ATOM 641 C CA . ASP A 1 86 ? -30.497 34.014 54.157 1.00 32.25 86 ASP A CA 1
ATOM 642 C C . ASP A 1 86 ? -29.814 34.598 52.861 1.00 32.25 86 ASP A C 1
ATOM 644 O O . ASP A 1 86 ? -28.601 34.780 52.830 1.00 32.25 86 ASP A O 1
ATOM 648 N N . VAL A 1 87 ? -30.631 34.974 51.849 1.00 32.56 87 VAL A N 1
ATOM 649 C CA . VAL A 1 87 ? -30.568 36.154 50.905 1.00 32.56 87 VAL A CA 1
ATOM 650 C C . VAL A 1 87 ? -29.317 36.553 50.042 1.00 32.56 87 VAL A C 1
ATOM 652 O O . VAL A 1 87 ? -28.270 36.909 50.559 1.00 32.56 87 VAL A O 1
ATOM 655 N N . VAL A 1 88 ? -29.544 36.648 48.702 1.00 32.78 88 VAL A N 1
ATOM 656 C CA . VAL A 1 88 ? -29.196 37.701 47.665 1.00 32.78 88 VAL A CA 1
ATOM 657 C C . VAL A 1 88 ? -27.790 38.377 47.652 1.00 32.78 88 VAL A C 1
ATOM 659 O O . VAL A 1 88 ? -27.276 38.759 48.687 1.00 32.78 88 VAL A O 1
ATOM 662 N N . GLY A 1 89 ? -27.125 38.727 46.528 1.00 28.22 89 GLY A N 1
ATOM 663 C CA . GLY A 1 89 ? -27.377 38.598 45.075 1.00 28.22 89 GLY A CA 1
ATOM 664 C C . GLY A 1 89 ? -26.744 39.745 44.224 1.00 28.22 89 GLY A C 1
ATOM 665 O O . GLY A 1 89 ? -26.445 40.800 44.761 1.00 28.22 89 GLY A O 1
ATOM 666 N N . ALA A 1 90 ? -26.606 39.533 42.900 1.00 31.48 90 ALA A N 1
ATOM 667 C CA . ALA A 1 90 ? -26.440 40.499 41.773 1.00 31.48 90 ALA A CA 1
ATOM 668 C C . ALA A 1 90 ? -25.269 41.539 41.671 1.00 31.48 90 ALA A C 1
ATOM 670 O O . ALA A 1 90 ? -24.908 42.217 42.621 1.00 31.48 90 ALA A O 1
ATOM 671 N N . GLY A 1 91 ? -24.811 41.776 40.418 1.00 28.30 91 GLY A N 1
ATOM 672 C CA . GLY A 1 91 ? -23.980 42.923 39.953 1.00 28.30 91 GLY A CA 1
ATOM 673 C C . GLY A 1 91 ? -22.452 42.727 40.066 1.00 28.30 91 GLY A C 1
ATOM 674 O O . GLY A 1 91 ? -21.989 42.160 41.041 1.00 28.30 91 GLY A O 1
ATOM 675 N N . GLY A 1 92 ? -21.567 43.119 39.135 1.00 28.06 92 GLY A N 1
ATOM 676 C CA . GLY A 1 92 ? -21.636 44.021 37.968 1.00 28.06 92 GLY A CA 1
ATOM 677 C C . GLY A 1 92 ? -20.560 45.121 38.121 1.00 28.06 92 GLY A C 1
ATOM 678 O O . GLY A 1 92 ? -20.741 45.998 38.947 1.00 28.06 92 GLY A O 1
ATOM 679 N N . SER A 1 93 ? -19.362 45.024 37.521 1.00 28.16 93 SER A N 1
ATOM 680 C CA . SER A 1 93 ? -18.986 45.432 36.143 1.00 28.16 93 SER A CA 1
ATOM 681 C C . SER A 1 93 ? -18.235 46.787 36.097 1.00 28.16 93 SER A C 1
ATOM 683 O O . SER A 1 93 ? -18.693 47.735 36.721 1.00 28.16 93 SER A O 1
ATOM 685 N N . LEU A 1 94 ? -17.160 46.880 35.283 1.00 30.22 94 LEU A N 1
ATOM 686 C CA . LEU A 1 94 ? -16.370 48.090 34.910 1.00 30.22 94 LEU A CA 1
ATOM 687 C C . LEU A 1 94 ? -15.537 48.754 36.048 1.00 30.22 94 LEU A C 1
ATOM 689 O O . LEU A 1 94 ? -15.917 48.703 37.207 1.00 30.22 94 LEU A O 1
ATOM 693 N N . GLY A 1 95 ? -14.388 49.408 35.804 1.00 28.61 95 GLY A N 1
ATOM 694 C CA . GLY A 1 95 ? -13.578 49.545 34.581 1.00 28.61 95 GLY A CA 1
ATOM 695 C C . GLY A 1 95 ? -12.421 50.571 34.724 1.00 28.61 95 GLY A C 1
ATOM 696 O O . GLY A 1 95 ? -12.468 51.417 35.603 1.00 28.61 95 GLY A O 1
ATOM 697 N N . ALA A 1 96 ? -11.427 50.475 33.827 1.00 29.91 96 ALA A N 1
ATOM 698 C CA . ALA A 1 96 ? -10.457 51.496 33.360 1.00 29.91 96 ALA A CA 1
ATOM 699 C C . ALA A 1 96 ? -9.593 52.367 34.328 1.00 29.91 96 ALA A C 1
ATOM 701 O O . ALA A 1 96 ? -10.082 53.250 35.016 1.00 29.91 96 ALA A O 1
ATOM 702 N N . GLU A 1 97 ? -8.269 52.181 34.184 1.00 28.75 97 GLU A N 1
ATOM 703 C CA . GLU A 1 97 ? -7.177 53.176 34.000 1.00 28.75 97 GLU A CA 1
ATOM 704 C C . GLU A 1 97 ? -6.965 54.414 34.909 1.00 28.75 97 GLU A C 1
ATOM 706 O O . GLU A 1 97 ? -7.851 55.231 35.133 1.00 28.75 97 GLU A O 1
ATOM 711 N N . GLY A 1 98 ? -5.685 54.658 35.256 1.00 31.31 98 GLY A N 1
ATOM 712 C CA . GLY A 1 98 ? -5.179 55.980 35.670 1.00 31.31 98 GLY A CA 1
ATOM 713 C C . GLY A 1 98 ? -4.011 55.967 36.671 1.00 31.31 98 GLY A C 1
ATOM 714 O O . GLY A 1 98 ? -4.236 56.019 37.875 1.00 31.31 98 GLY A O 1
ATOM 715 N N . GLY A 1 99 ? -2.758 55.946 36.196 1.00 28.25 99 GLY A N 1
ATOM 716 C CA . GLY A 1 99 ? -1.582 56.343 37.004 1.00 28.25 99 GLY A CA 1
ATOM 717 C C . GLY A 1 99 ? -1.271 57.848 36.859 1.00 28.25 99 GLY A C 1
ATOM 718 O O . GLY A 1 99 ? -2.090 58.557 36.273 1.00 28.25 99 GLY A O 1
ATOM 719 N N . PRO A 1 100 ? -0.080 58.353 37.265 1.00 45.72 100 PRO A N 1
ATOM 720 C CA . PRO A 1 100 ? 1.054 57.678 37.922 1.00 45.72 100 PRO A CA 1
ATOM 721 C C . PRO A 1 100 ? 1.608 58.449 39.159 1.00 45.72 100 PRO A C 1
ATOM 723 O O . PRO A 1 100 ? 1.059 59.479 39.533 1.00 45.72 100 PRO A O 1
ATOM 726 N N . VAL A 1 101 ? 2.729 57.984 39.752 1.00 31.27 101 VAL A N 1
ATOM 727 C CA . VAL A 1 101 ? 3.961 58.756 40.120 1.00 31.27 101 VAL A CA 1
ATOM 728 C C . VAL A 1 101 ? 4.761 58.110 41.282 1.00 31.27 101 VAL A C 1
ATOM 730 O O . VAL A 1 101 ? 4.220 57.814 42.337 1.00 31.27 101 VAL A O 1
ATOM 733 N N . ALA A 1 102 ? 6.084 58.015 41.071 1.00 31.00 102 ALA A N 1
ATOM 734 C CA . ALA A 1 102 ? 7.198 57.879 42.034 1.00 31.00 102 ALA A CA 1
ATOM 735 C C . ALA A 1 102 ? 7.445 56.570 42.837 1.00 31.00 102 ALA A C 1
ATOM 737 O O . ALA A 1 102 ? 6.845 56.298 43.867 1.00 31.00 102 ALA A O 1
ATOM 738 N N . SER A 1 103 ? 8.546 55.914 42.440 1.00 30.00 103 SER A N 1
ATOM 739 C CA . SER A 1 103 ? 9.662 55.467 43.300 1.00 30.00 103 SER A CA 1
ATOM 740 C C . SER A 1 103 ? 9.447 54.436 44.420 1.00 30.00 103 SER A C 1
ATOM 742 O O . SER A 1 103 ? 9.112 54.790 45.547 1.00 30.00 103 SER A O 1
ATOM 744 N N . SER A 1 104 ? 9.963 53.218 44.199 1.00 32.66 104 SER A N 1
ATOM 745 C CA . SER A 1 104 ? 11.120 52.711 44.972 1.00 32.66 104 SER A CA 1
ATOM 746 C C . SER A 1 104 ? 11.773 51.476 44.337 1.00 32.66 104 SER A C 1
ATOM 748 O O . SER A 1 104 ? 11.100 50.571 43.854 1.00 32.66 104 SER A O 1
ATOM 750 N N . THR A 1 105 ? 13.105 51.445 44.368 1.00 32.31 105 THR A N 1
ATOM 751 C CA . THR A 1 105 ? 13.951 50.333 43.911 1.00 32.31 105 THR A CA 1
ATOM 752 C C . THR A 1 105 ? 13.941 49.181 44.917 1.00 32.31 105 THR A C 1
ATOM 754 O O . THR A 1 105 ? 14.422 49.373 46.031 1.00 32.31 105 THR A O 1
ATOM 757 N N . ILE A 1 106 ? 13.520 47.974 44.517 1.00 37.19 106 ILE A N 1
ATOM 758 C CA . ILE A 1 106 ? 13.902 46.718 45.192 1.00 37.19 106 ILE A CA 1
ATOM 759 C C . ILE A 1 106 ? 14.285 45.654 44.147 1.00 37.19 106 ILE A C 1
ATOM 761 O O . ILE A 1 106 ? 13.710 45.566 43.067 1.00 37.19 106 ILE A O 1
ATOM 765 N N . ILE A 1 107 ? 15.320 44.894 44.498 1.00 37.69 107 ILE A N 1
ATOM 766 C CA . ILE A 1 107 ? 16.015 43.845 43.740 1.00 37.69 107 ILE A CA 1
ATOM 767 C C . ILE A 1 107 ? 15.077 42.669 43.403 1.00 37.69 107 ILE A C 1
ATOM 769 O O . ILE A 1 107 ? 14.388 42.177 44.294 1.00 37.69 107 ILE A O 1
ATOM 773 N N . GLY A 1 108 ? 15.107 42.155 42.163 1.00 30.94 108 GLY A N 1
ATOM 774 C CA . GLY A 1 108 ? 14.311 40.976 41.787 1.00 30.94 108 GLY A CA 1
ATOM 775 C C . GLY A 1 108 ? 14.512 40.449 40.358 1.00 30.94 108 GLY A C 1
ATOM 776 O O . GLY A 1 108 ? 13.784 40.835 39.457 1.00 30.94 108 GLY A O 1
ATOM 777 N N . THR A 1 109 ? 15.464 39.525 40.208 1.00 35.66 109 THR A N 1
ATOM 778 C CA . THR A 1 109 ? 15.471 38.369 39.279 1.00 35.66 109 THR A CA 1
ATOM 779 C C . THR A 1 109 ? 15.070 38.556 37.798 1.00 35.66 109 THR A C 1
ATOM 781 O O . THR A 1 109 ? 13.893 38.583 37.446 1.00 35.66 109 THR A O 1
ATOM 784 N N . ASP A 1 110 ? 16.064 38.471 36.905 1.00 34.88 110 ASP A N 1
ATOM 785 C CA . ASP A 1 110 ? 15.884 38.190 35.470 1.00 34.88 110 ASP A CA 1
ATOM 786 C C . ASP A 1 110 ? 15.167 36.844 35.223 1.00 34.88 110 ASP A C 1
ATOM 788 O O . ASP A 1 110 ? 15.795 35.788 35.291 1.00 34.88 110 ASP A O 1
ATOM 792 N N . VAL A 1 111 ? 13.881 36.870 34.849 1.00 42.53 111 VAL A N 1
ATOM 793 C CA . VAL A 1 111 ? 13.249 35.821 34.019 1.00 42.53 111 VAL A CA 1
ATOM 794 C C . VAL A 1 111 ? 12.216 36.456 33.081 1.00 42.53 111 VAL A C 1
ATOM 796 O O . VAL A 1 111 ? 11.031 36.538 33.392 1.00 42.53 111 VAL A O 1
ATOM 799 N N . ALA A 1 112 ? 12.659 36.859 31.890 1.00 31.02 112 ALA A N 1
ATOM 800 C CA . ALA A 1 112 ? 11.782 37.284 30.797 1.00 31.02 112 ALA A CA 1
ATOM 801 C C . ALA A 1 112 ? 12.094 36.511 29.506 1.00 31.02 112 ALA A C 1
ATOM 803 O O . ALA A 1 112 ? 12.421 37.092 28.470 1.00 31.02 112 ALA A O 1
ATOM 804 N N . ILE A 1 113 ? 11.972 35.179 29.545 1.00 35.19 113 ILE A N 1
ATOM 805 C CA . ILE A 1 113 ? 11.942 34.384 28.310 1.00 35.19 113 ILE A CA 1
ATOM 806 C C . ILE A 1 113 ? 10.535 34.499 27.710 1.00 35.19 113 ILE A C 1
ATOM 808 O O . ILE A 1 113 ? 9.682 33.632 27.897 1.00 35.19 113 ILE A O 1
ATOM 812 N N . MET A 1 114 ? 10.294 35.580 26.961 1.00 34.91 114 MET A N 1
ATOM 813 C CA . MET A 1 114 ? 9.203 35.607 25.988 1.00 34.91 114 MET A CA 1
ATOM 814 C C . MET A 1 114 ? 9.523 34.601 24.879 1.00 34.91 114 MET A C 1
ATOM 816 O O . MET A 1 114 ? 10.084 34.952 23.840 1.00 34.91 114 MET A O 1
ATOM 820 N N . THR A 1 115 ? 9.155 33.336 25.093 1.00 34.66 115 THR A N 1
ATOM 821 C CA . THR A 1 115 ? 9.176 32.303 24.053 1.00 34.66 115 THR A CA 1
ATOM 822 C C . THR A 1 115 ? 8.023 32.554 23.083 1.00 34.66 115 THR A C 1
ATOM 824 O O . THR A 1 115 ? 7.042 31.813 23.039 1.00 34.66 115 THR A O 1
ATOM 827 N N . SER A 1 116 ? 8.136 33.627 22.302 1.00 34.53 116 SER A N 1
ATOM 828 C CA . SER A 1 116 ? 7.302 33.875 21.132 1.00 34.53 116 SER A CA 1
ATOM 829 C C . SER A 1 116 ? 7.484 32.697 20.183 1.00 34.53 116 SER A C 1
ATOM 831 O O . SER A 1 116 ? 8.504 32.601 19.499 1.00 34.53 116 SER A O 1
ATOM 833 N N . ALA A 1 117 ? 6.526 31.766 20.194 1.00 38.25 117 ALA A N 1
ATOM 834 C CA . ALA A 1 117 ? 6.580 30.556 19.388 1.00 38.25 117 ALA A CA 1
ATOM 835 C C . ALA A 1 117 ? 6.821 30.938 17.917 1.00 38.25 117 ALA A C 1
ATOM 837 O O . ALA A 1 117 ? 5.992 31.650 17.338 1.00 38.25 117 ALA A O 1
ATOM 838 N N . PRO A 1 118 ? 7.933 30.507 17.290 1.00 36.69 118 PRO A N 1
ATOM 839 C CA . PRO A 1 118 ? 8.166 30.817 15.893 1.00 36.69 118 PRO A CA 1
ATOM 840 C C . PRO A 1 118 ? 7.049 30.183 15.072 1.00 36.69 118 PRO A C 1
ATOM 842 O O . PRO A 1 118 ? 6.837 28.971 15.151 1.00 36.69 118 PRO A O 1
ATOM 845 N N . LEU A 1 119 ? 6.353 30.987 14.262 1.00 39.69 119 LEU A N 1
ATOM 846 C CA . LEU A 1 119 ? 5.478 30.465 13.217 1.00 39.69 119 LEU A CA 1
ATOM 847 C C . LEU A 1 119 ? 6.324 29.533 12.350 1.00 39.69 119 LEU A C 1
ATOM 849 O O . LEU A 1 119 ? 7.198 29.996 11.614 1.00 39.69 119 LEU A O 1
ATOM 853 N N . LEU A 1 120 ? 6.104 28.225 12.506 1.00 40.12 120 LEU A N 1
ATOM 854 C CA . LEU A 1 120 ? 6.975 27.192 11.963 1.00 40.12 120 LEU A CA 1
ATOM 855 C C . LEU A 1 120 ? 6.983 27.311 10.439 1.00 40.12 120 LEU A C 1
ATOM 857 O O . LEU A 1 120 ? 6.042 26.889 9.758 1.00 40.12 120 LEU A O 1
ATOM 861 N N . SER A 1 121 ? 8.034 27.936 9.902 1.00 42.75 121 SER A N 1
ATOM 862 C CA . SER A 1 121 ? 8.163 28.110 8.464 1.00 42.75 121 SER A CA 1
ATOM 863 C C . SER A 1 121 ? 8.174 26.719 7.838 1.00 42.75 121 SER A C 1
ATOM 865 O O . SER A 1 121 ? 8.896 25.824 8.283 1.00 42.75 121 SER A O 1
ATOM 867 N N . LYS A 1 122 ? 7.303 26.506 6.844 1.00 45.88 122 LYS A N 1
ATOM 868 C CA . LYS A 1 122 ? 7.074 25.194 6.222 1.00 45.88 122 LYS A CA 1
ATOM 869 C C . LYS A 1 122 ? 8.248 24.816 5.316 1.00 45.88 122 LYS A C 1
ATOM 871 O O . LYS A 1 122 ? 8.114 24.723 4.095 1.00 45.88 122 LYS A O 1
ATOM 876 N N . SER A 1 123 ? 9.421 24.627 5.918 1.00 48.09 123 SER A N 1
ATOM 877 C CA . SER A 1 123 ? 10.558 24.000 5.266 1.00 48.09 123 SER A CA 1
ATOM 878 C C . SER A 1 123 ? 10.129 22.594 4.845 1.00 48.09 123 SER A C 1
ATOM 880 O O . SER A 1 123 ? 9.502 21.859 5.607 1.00 48.09 123 SER A O 1
ATOM 882 N N . LYS A 1 124 ? 10.387 22.237 3.586 1.00 53.97 124 LYS A N 1
ATOM 883 C CA . LYS A 1 124 ? 10.055 20.903 3.082 1.00 53.97 124 LYS A CA 1
ATOM 884 C C . LYS A 1 124 ? 11.008 19.918 3.746 1.00 53.97 124 LYS A C 1
ATOM 886 O O . LYS A 1 124 ? 12.184 19.899 3.382 1.00 53.97 124 LYS A O 1
ATOM 891 N N . THR A 1 125 ? 10.504 19.123 4.689 1.00 59.19 125 THR A N 1
ATOM 892 C CA . THR A 1 125 ? 11.273 18.107 5.411 1.00 59.19 125 THR A CA 1
ATOM 893 C C . THR A 1 125 ? 12.063 17.255 4.420 1.00 59.19 125 THR A C 1
ATOM 895 O O . THR A 1 125 ? 11.484 16.572 3.570 1.00 59.19 125 THR A O 1
ATOM 898 N N . ARG A 1 126 ? 13.398 17.307 4.486 1.00 66.25 126 ARG A N 1
ATOM 899 C CA . ARG A 1 126 ? 14.262 16.440 3.678 1.00 66.25 126 ARG A CA 1
ATOM 900 C C . ARG A 1 126 ? 14.383 15.098 4.393 1.00 66.25 126 ARG A C 1
ATOM 902 O O . ARG A 1 126 ? 15.299 14.901 5.179 1.00 66.25 126 ARG A O 1
ATOM 909 N N . TRP A 1 127 ? 13.452 14.199 4.097 1.00 73.31 127 TRP A N 1
ATOM 910 C CA . TRP A 1 127 ? 13.463 12.825 4.593 1.00 73.31 127 TRP A CA 1
ATOM 911 C C . TRP A 1 127 ? 14.731 12.080 4.148 1.00 73.31 127 TRP A C 1
ATOM 913 O O . TRP A 1 127 ? 14.999 11.968 2.949 1.00 73.31 127 TRP A O 1
ATOM 923 N N . SER A 1 128 ? 15.491 11.564 5.111 1.00 79.00 128 SER A N 1
ATOM 924 C CA . SER A 1 128 ? 16.630 10.664 4.907 1.00 79.00 128 SER A CA 1
ATOM 925 C C . SER A 1 128 ? 16.202 9.186 4.953 1.00 79.00 128 SER A C 1
ATOM 927 O O . SER A 1 128 ? 15.148 8.874 5.510 1.00 79.00 128 SER A O 1
ATOM 929 N N . PRO A 1 129 ? 17.010 8.232 4.453 1.00 74.38 129 PRO A N 1
ATOM 930 C CA . PRO A 1 129 ? 16.716 6.800 4.601 1.00 74.38 129 PRO A CA 1
ATOM 931 C C . PRO A 1 129 ? 16.556 6.351 6.067 1.00 74.38 129 PRO A C 1
ATOM 933 O O . PRO A 1 129 ? 15.766 5.455 6.362 1.00 74.38 129 PRO A O 1
ATOM 936 N N . ALA A 1 130 ? 17.242 7.011 7.009 1.00 80.69 130 ALA A N 1
ATOM 937 C CA . ALA A 1 130 ? 17.076 6.761 8.441 1.00 80.69 130 ALA A CA 1
ATOM 938 C C . ALA A 1 130 ? 15.698 7.218 8.959 1.00 80.69 130 ALA A C 1
ATOM 940 O O . ALA A 1 130 ? 15.098 6.535 9.788 1.00 80.69 130 ALA A O 1
ATOM 941 N N . ASP A 1 131 ? 15.167 8.327 8.433 1.00 83.56 131 ASP A N 1
ATOM 942 C CA . ASP A 1 131 ? 13.813 8.805 8.735 1.00 83.56 131 ASP A CA 1
ATOM 943 C C . ASP A 1 131 ? 12.751 7.850 8.187 1.00 83.56 131 ASP A C 1
ATOM 945 O O . ASP A 1 131 ? 11.808 7.509 8.897 1.00 83.56 131 ASP A O 1
ATOM 949 N N . PHE A 1 132 ? 12.933 7.358 6.954 1.00 77.94 132 PHE A N 1
ATOM 950 C CA . PHE A 1 132 ? 12.086 6.308 6.375 1.00 77.94 132 PHE A CA 1
ATOM 951 C C . PHE A 1 132 ? 12.061 5.072 7.280 1.00 77.94 132 PHE A C 1
ATOM 953 O O . PHE A 1 132 ? 10.984 4.606 7.645 1.00 77.94 132 PHE A O 1
ATOM 960 N N . ARG A 1 133 ? 13.239 4.560 7.667 1.00 82.12 133 ARG A N 1
ATOM 961 C CA . ARG A 1 133 ? 13.364 3.353 8.493 1.00 82.12 133 ARG A CA 1
ATOM 962 C C . ARG A 1 133 ? 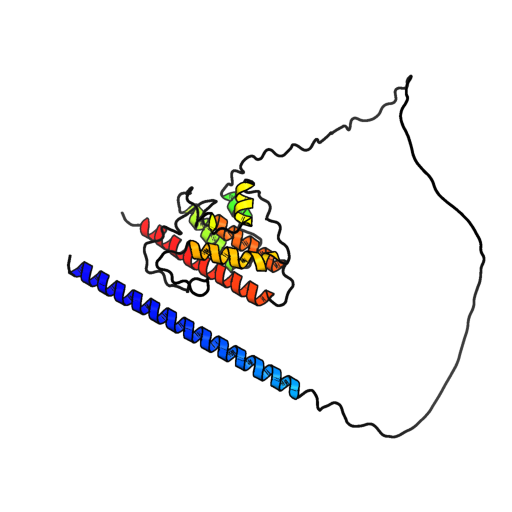12.704 3.530 9.858 1.00 82.12 133 ARG A C 1
ATOM 964 O O . ARG A 1 133 ? 11.873 2.710 10.223 1.00 82.12 133 ARG A O 1
ATOM 971 N N . ARG A 1 134 ? 13.000 4.631 10.561 1.00 84.81 134 ARG A N 1
ATOM 972 C CA . ARG A 1 134 ? 12.373 4.993 11.847 1.00 84.81 134 ARG A CA 1
ATOM 973 C C . ARG A 1 134 ? 10.851 5.129 11.737 1.00 84.81 134 ARG A C 1
ATOM 975 O O . ARG A 1 134 ? 10.142 4.892 12.708 1.00 84.81 134 ARG A O 1
ATOM 982 N N . ARG A 1 135 ? 10.339 5.563 10.581 1.00 82.88 135 ARG A N 1
ATOM 983 C CA . ARG A 1 135 ? 8.908 5.820 10.389 1.00 82.88 135 ARG A CA 1
ATOM 984 C C . ARG A 1 135 ? 8.118 4.581 9.988 1.00 82.88 135 ARG A C 1
ATOM 986 O O . ARG A 1 135 ? 6.999 4.423 10.478 1.00 82.88 135 ARG A O 1
ATOM 993 N N . LEU A 1 136 ? 8.667 3.746 9.107 1.00 82.50 136 LEU A N 1
ATOM 994 C CA . LEU A 1 136 ? 8.029 2.496 8.692 1.00 82.50 136 LEU A CA 1
ATOM 995 C C . LEU A 1 136 ? 8.143 1.427 9.779 1.00 82.50 136 LEU A C 1
ATOM 997 O O . LEU A 1 136 ? 7.145 0.804 10.102 1.00 82.50 136 LEU A O 1
ATOM 1001 N N . LEU A 1 137 ? 9.313 1.251 10.395 1.00 77.12 137 LEU A N 1
ATOM 1002 C CA . LEU A 1 137 ? 9.486 0.269 11.466 1.00 77.12 137 LEU A CA 1
ATOM 1003 C C . LEU A 1 137 ? 8.902 0.809 12.780 1.00 77.12 137 LEU A C 1
ATOM 1005 O O . LEU A 1 137 ? 9.591 1.428 13.589 1.00 77.12 137 LEU A O 1
ATOM 1009 N N . VAL A 1 138 ? 7.599 0.589 12.960 1.00 71.44 138 VAL A N 1
ATOM 1010 C CA . VAL A 1 138 ? 6.964 0.533 14.285 1.00 71.44 138 VAL A CA 1
ATOM 1011 C C . VAL A 1 138 ? 7.460 -0.676 15.067 1.00 71.44 138 VAL A C 1
ATOM 1013 O O . VAL A 1 138 ? 8.046 -1.596 14.497 1.00 71.44 138 VAL A O 1
ATOM 1016 N N . ASP A 1 139 ? 7.186 -0.675 16.371 1.00 70.44 139 ASP A N 1
ATOM 1017 C CA . ASP A 1 139 ? 7.280 -1.876 17.193 1.00 70.44 139 ASP A CA 1
ATOM 1018 C C . ASP A 1 139 ? 6.527 -3.040 16.502 1.00 70.44 139 ASP A C 1
ATOM 1020 O O . ASP A 1 139 ? 5.334 -2.890 16.205 1.00 70.44 139 ASP A O 1
ATOM 1024 N N . PRO A 1 140 ? 7.191 -4.178 16.212 1.00 67.81 140 PRO A N 1
ATOM 1025 C CA . PRO A 1 140 ? 6.550 -5.346 15.613 1.00 67.81 140 PRO A CA 1
ATOM 1026 C C . PRO A 1 140 ? 5.335 -5.857 16.397 1.00 67.81 140 PRO A C 1
ATOM 1028 O O . PRO A 1 140 ? 4.432 -6.429 15.790 1.00 67.81 140 PRO A O 1
ATOM 1031 N N . ALA A 1 141 ? 5.271 -5.614 17.712 1.00 76.31 141 ALA A N 1
ATOM 1032 C CA . ALA A 1 141 ? 4.124 -5.972 18.544 1.00 76.31 141 ALA A CA 1
ATOM 1033 C C . ALA A 1 141 ? 2.841 -5.195 18.190 1.00 76.31 141 ALA A C 1
ATOM 1035 O O . ALA A 1 141 ? 1.750 -5.641 18.530 1.00 76.31 141 ALA A O 1
ATOM 1036 N N . LEU A 1 142 ? 2.948 -4.050 17.501 1.00 83.56 142 LEU A N 1
ATOM 1037 C CA . LEU A 1 142 ? 1.792 -3.241 17.114 1.00 83.56 142 LEU A CA 1
ATOM 1038 C C . LEU A 1 142 ? 1.128 -3.757 15.828 1.00 83.56 142 LEU A C 1
ATOM 1040 O O . LEU A 1 142 ? -0.068 -4.044 15.820 1.00 83.56 142 LEU A O 1
ATOM 1044 N N . LEU A 1 143 ? 1.888 -3.845 14.732 1.00 91.00 143 LEU A N 1
ATOM 1045 C CA . LEU A 1 143 ? 1.341 -4.138 13.397 1.00 91.00 143 LEU A CA 1
ATOM 1046 C C . LEU A 1 143 ? 1.666 -5.547 12.872 1.00 91.00 143 LEU A C 1
ATOM 1048 O O . LEU A 1 143 ? 1.291 -5.875 11.750 1.00 91.00 143 LEU A O 1
ATOM 1052 N N . GLY A 1 144 ? 2.322 -6.392 13.665 1.00 92.69 144 GLY A N 1
ATOM 1053 C CA . GLY A 1 144 ? 2.552 -7.791 13.313 1.00 92.69 144 GLY A CA 1
ATOM 1054 C C . GLY A 1 144 ? 3.576 -8.020 12.187 1.00 92.69 144 GLY A C 1
ATOM 1055 O O . GLY A 1 144 ? 4.079 -7.079 11.557 1.00 92.69 144 GLY A O 1
ATOM 1056 N N . PRO A 1 145 ? 3.938 -9.291 11.942 1.00 93.69 145 PRO A N 1
ATOM 1057 C CA . PRO A 1 145 ? 5.006 -9.657 11.017 1.00 93.69 145 PRO A CA 1
ATOM 1058 C C . PRO A 1 145 ? 4.676 -9.366 9.545 1.00 93.69 145 PRO A C 1
ATOM 1060 O O . PRO A 1 145 ? 5.587 -9.070 8.773 1.00 93.69 145 PRO A O 1
ATOM 1063 N N . GLU A 1 146 ? 3.405 -9.395 9.141 1.00 95.25 146 GLU A N 1
ATOM 1064 C CA . GLU A 1 146 ? 2.963 -9.153 7.761 1.00 95.25 146 GLU A CA 1
ATOM 1065 C C . GLU A 1 146 ? 3.251 -7.711 7.327 1.00 95.25 146 GLU A C 1
ATOM 1067 O O . GLU A 1 146 ? 3.746 -7.465 6.223 1.00 95.25 146 GLU A O 1
ATOM 1072 N N . TYR A 1 147 ? 3.006 -6.747 8.219 1.00 95.69 147 TYR A N 1
ATOM 1073 C CA . TYR A 1 147 ? 3.348 -5.348 7.980 1.00 95.69 147 TYR A CA 1
ATOM 1074 C C . TYR A 1 147 ? 4.870 -5.141 7.930 1.00 95.69 147 TYR A C 1
ATOM 1076 O O . TYR A 1 147 ? 5.370 -4.429 7.054 1.00 95.69 147 TYR A O 1
ATOM 1084 N N . ILE A 1 148 ? 5.618 -5.783 8.836 1.00 93.19 148 ILE A N 1
ATOM 1085 C CA . ILE A 1 148 ? 7.085 -5.699 8.865 1.00 93.19 148 ILE A CA 1
ATOM 1086 C C . ILE A 1 148 ? 7.691 -6.278 7.577 1.00 93.19 148 ILE A C 1
ATOM 1088 O O . ILE A 1 148 ? 8.584 -5.658 7.002 1.00 93.19 148 ILE A O 1
ATOM 1092 N N . ALA A 1 149 ? 7.162 -7.389 7.053 1.00 94.12 149 ALA A N 1
ATOM 1093 C CA . ALA A 1 149 ? 7.599 -7.966 5.781 1.00 94.12 149 ALA A CA 1
ATOM 1094 C C . ALA A 1 149 ? 7.422 -6.991 4.599 1.00 94.12 149 ALA A C 1
ATOM 1096 O O . ALA A 1 149 ? 8.344 -6.824 3.791 1.00 94.12 149 ALA A O 1
ATOM 1097 N N . LEU A 1 150 ? 6.282 -6.290 4.527 1.00 95.50 150 LEU A N 1
ATOM 1098 C CA . LEU A 1 150 ? 6.045 -5.244 3.525 1.00 95.50 150 LEU A CA 1
ATOM 1099 C C . LEU A 1 150 ? 7.013 -4.058 3.693 1.00 95.50 150 LEU A C 1
ATOM 1101 O O . LEU A 1 150 ? 7.567 -3.553 2.709 1.00 95.50 150 LEU A O 1
ATOM 1105 N N . ALA A 1 151 ? 7.230 -3.611 4.932 1.00 94.06 151 ALA A N 1
ATOM 1106 C CA . ALA A 1 151 ? 8.126 -2.502 5.249 1.00 94.06 151 ALA A CA 1
ATOM 1107 C C . ALA A 1 151 ? 9.586 -2.815 4.884 1.00 94.06 151 ALA A C 1
ATOM 1109 O O . ALA A 1 151 ? 10.230 -2.008 4.207 1.00 94.06 151 ALA A O 1
ATOM 1110 N N . ASP A 1 152 ? 10.084 -4.000 5.237 1.00 92.31 152 ASP A N 1
ATOM 1111 C CA . ASP A 1 152 ? 11.426 -4.468 4.878 1.00 92.31 152 ASP A CA 1
ATOM 1112 C C . ASP A 1 152 ? 11.591 -4.641 3.365 1.00 92.31 152 ASP A C 1
ATOM 1114 O O . ASP A 1 152 ? 12.626 -4.267 2.810 1.00 92.31 152 ASP A O 1
ATOM 1118 N N . GLY A 1 153 ? 10.570 -5.146 2.662 1.00 93.12 153 GLY A N 1
ATOM 1119 C CA . GLY A 1 153 ? 10.550 -5.166 1.197 1.00 93.12 153 GLY A CA 1
ATOM 1120 C C . GLY A 1 153 ? 10.692 -3.762 0.597 1.00 93.12 153 GLY A C 1
ATOM 1121 O O . GLY A 1 153 ? 11.449 -3.556 -0.355 1.00 93.12 153 GLY A O 1
ATOM 1122 N N . CYS A 1 154 ? 10.028 -2.763 1.187 1.00 92.56 154 CYS A N 1
ATOM 1123 C CA . CYS A 1 154 ? 10.099 -1.378 0.722 1.00 92.56 154 CYS A CA 1
ATOM 1124 C C . CYS A 1 154 ? 11.463 -0.734 1.011 1.00 92.56 154 CYS A C 1
ATOM 1126 O O . CYS A 1 154 ? 11.936 0.073 0.205 1.00 92.56 154 CYS A O 1
ATOM 1128 N N . LEU A 1 155 ? 12.110 -1.086 2.126 1.00 89.69 155 LEU A N 1
ATOM 1129 C CA . LEU A 1 155 ? 13.476 -0.655 2.435 1.00 89.69 155 LEU A CA 1
ATOM 1130 C C . LEU A 1 155 ? 14.485 -1.292 1.467 1.00 89.69 155 LEU A C 1
ATOM 1132 O O . LEU A 1 155 ? 15.264 -0.565 0.855 1.00 89.69 155 LEU A O 1
ATOM 1136 N N . LYS A 1 156 ? 14.388 -2.603 1.204 1.00 90.44 156 LYS A N 1
ATOM 1137 C CA . LYS A 1 156 ? 15.207 -3.300 0.191 1.00 90.44 156 LYS A CA 1
ATOM 1138 C C . LYS A 1 156 ? 15.061 -2.676 -1.199 1.00 90.44 156 LYS A C 1
ATOM 1140 O O . LYS A 1 156 ? 16.053 -2.515 -1.907 1.00 90.44 156 LYS A O 1
ATOM 1145 N N . LEU A 1 157 ? 13.848 -2.277 -1.594 1.00 89.25 157 LEU A N 1
ATOM 1146 C CA . LEU A 1 157 ? 13.618 -1.570 -2.860 1.00 89.25 157 LEU A CA 1
ATOM 1147 C C . LEU A 1 157 ? 14.269 -0.175 -2.871 1.00 89.25 157 LEU A C 1
ATOM 1149 O O . LEU A 1 157 ? 14.806 0.245 -3.891 1.00 89.25 157 LEU A O 1
ATOM 1153 N N . HIS A 1 158 ? 14.238 0.544 -1.747 1.00 85.50 158 HIS A N 1
ATOM 1154 C CA . HIS A 1 158 ? 14.890 1.849 -1.606 1.00 85.50 158 HIS A CA 1
ATOM 1155 C C . HIS A 1 158 ? 16.426 1.756 -1.662 1.00 85.50 158 HIS A C 1
ATOM 1157 O O . HIS A 1 158 ? 17.069 2.657 -2.192 1.00 85.50 158 HIS A O 1
ATOM 1163 N N . GLU A 1 159 ? 17.005 0.680 -1.127 1.00 84.69 159 GLU A N 1
ATOM 1164 C CA . GLU A 1 159 ? 18.451 0.420 -1.125 1.00 84.69 159 GLU A CA 1
ATOM 1165 C C . GLU A 1 159 ? 18.967 -0.073 -2.491 1.00 84.69 159 GLU A C 1
ATOM 1167 O O . GLU A 1 159 ? 20.080 0.268 -2.885 1.00 84.69 159 GLU A O 1
ATOM 1172 N N . SER A 1 160 ? 18.162 -0.845 -3.232 1.00 80.75 160 SER A N 1
ATOM 1173 C CA . SER A 1 160 ? 18.572 -1.485 -4.496 1.00 80.75 160 SER A CA 1
ATOM 1174 C C . SER A 1 160 ? 18.255 -0.698 -5.772 1.00 80.75 160 SER A C 1
ATOM 1176 O O . SER A 1 160 ? 18.848 -0.982 -6.813 1.00 80.75 160 SER A O 1
ATOM 1178 N N . ALA A 1 161 ? 17.340 0.276 -5.733 1.00 78.50 161 ALA A N 1
ATOM 1179 C CA . ALA A 1 161 ? 16.860 0.972 -6.928 1.00 78.50 161 ALA A CA 1
ATOM 1180 C C . ALA A 1 161 ? 17.018 2.502 -6.834 1.00 78.50 161 ALA A C 1
ATOM 1182 O O . ALA A 1 161 ? 16.775 3.094 -5.779 1.00 78.50 161 ALA A O 1
ATOM 1183 N N . PRO A 1 162 ? 17.358 3.191 -7.942 1.00 75.19 162 PRO A N 1
ATOM 1184 C CA . PRO A 1 162 ? 17.528 4.640 -7.940 1.00 75.19 162 PRO A CA 1
ATOM 1185 C C . PRO A 1 162 ? 16.222 5.355 -7.573 1.00 75.19 162 PRO A C 1
ATOM 1187 O O . PRO A 1 162 ? 15.155 5.078 -8.128 1.00 75.19 162 PRO A O 1
ATOM 1190 N N . LEU A 1 163 ? 16.311 6.326 -6.659 1.00 74.25 163 LEU A N 1
ATOM 1191 C CA . LEU A 1 163 ? 15.151 7.091 -6.205 1.00 74.25 163 LEU A CA 1
ATOM 1192 C C . LEU A 1 163 ? 14.528 7.873 -7.363 1.00 74.25 163 LEU A C 1
ATOM 1194 O O . LEU A 1 163 ? 15.151 8.743 -7.975 1.00 74.25 163 LEU A O 1
ATOM 1198 N N . THR A 1 164 ? 13.258 7.595 -7.639 1.00 74.38 164 THR A N 1
ATOM 1199 C CA . THR A 1 164 ? 12.514 8.249 -8.709 1.00 74.38 164 THR A CA 1
ATOM 1200 C C . THR A 1 164 ? 11.682 9.399 -8.143 1.00 74.38 164 THR A C 1
ATOM 1202 O O . THR A 1 164 ? 11.139 9.327 -7.045 1.00 74.38 164 THR A O 1
ATOM 1205 N N . LYS A 1 165 ? 11.497 10.458 -8.936 1.00 74.69 165 LYS A N 1
ATOM 1206 C CA . LYS A 1 165 ? 10.435 11.456 -8.695 1.00 74.69 165 LYS A CA 1
ATOM 1207 C C . LYS A 1 165 ? 9.083 11.003 -9.269 1.00 74.69 165 LYS A C 1
ATOM 1209 O O . LYS A 1 165 ? 8.158 11.804 -9.369 1.00 74.69 165 LYS A O 1
ATOM 1214 N N . LYS A 1 166 ? 8.985 9.751 -9.735 1.00 78.69 166 LYS A N 1
ATOM 1215 C CA . LYS A 1 166 ? 7.780 9.204 -10.358 1.00 78.69 166 LYS A CA 1
ATOM 1216 C C . LYS A 1 166 ? 6.845 8.705 -9.256 1.00 78.69 166 LYS A C 1
ATOM 1218 O O . LYS A 1 166 ? 7.275 8.077 -8.296 1.00 78.69 166 LYS A O 1
ATOM 1223 N N . MET A 1 167 ? 5.563 8.998 -9.414 1.00 80.19 167 MET A N 1
ATOM 1224 C CA . MET A 1 167 ? 4.538 8.761 -8.401 1.00 80.19 167 MET A CA 1
ATOM 1225 C C . MET A 1 167 ? 3.851 7.409 -8.619 1.00 80.19 167 MET A C 1
ATOM 1227 O O . MET A 1 167 ? 3.632 7.007 -9.761 1.00 80.19 167 MET A O 1
ATOM 1231 N N . LEU A 1 168 ? 3.492 6.727 -7.529 1.00 82.25 168 LEU A N 1
ATOM 1232 C CA . LEU A 1 168 ? 2.676 5.512 -7.569 1.00 82.25 168 LEU A CA 1
ATOM 1233 C C . LEU A 1 168 ? 1.189 5.871 -7.783 1.00 82.25 168 LEU A C 1
ATOM 1235 O O . LEU A 1 168 ? 0.632 6.697 -7.044 1.00 82.25 168 LEU A O 1
ATOM 1239 N N . GLY A 1 169 ? 0.558 5.276 -8.799 1.00 81.75 169 GLY A N 1
ATOM 1240 C CA . GLY A 1 169 ? -0.818 5.575 -9.222 1.00 81.75 169 GLY A CA 1
ATOM 1241 C C . GLY A 1 169 ? -1.062 7.032 -9.652 1.00 81.75 169 GLY A C 1
ATOM 1242 O O . GLY A 1 169 ? -0.152 7.864 -9.700 1.00 81.75 169 GLY A O 1
ATOM 1243 N N . THR A 1 170 ? -2.319 7.368 -9.951 1.00 77.06 170 THR A N 1
ATOM 1244 C CA . THR A 1 170 ? -2.702 8.753 -10.285 1.00 77.06 170 THR A CA 1
ATOM 1245 C C . THR A 1 170 ? -2.927 9.598 -9.027 1.00 77.06 170 THR A C 1
ATOM 1247 O O . THR A 1 170 ? -3.148 9.075 -7.934 1.00 77.06 170 THR A O 1
ATOM 1250 N N . LYS A 1 171 ? -2.910 10.932 -9.156 1.00 75.50 171 LYS A N 1
ATOM 1251 C CA . LYS A 1 171 ? -3.247 11.834 -8.038 1.00 75.50 171 LYS A CA 1
ATOM 1252 C C . LYS A 1 171 ? -4.724 11.733 -7.627 1.00 75.50 171 LYS A C 1
ATOM 1254 O O . LYS A 1 171 ? -5.023 11.914 -6.453 1.00 75.50 171 LYS A O 1
ATOM 1259 N N . ALA A 1 172 ? -5.621 11.453 -8.575 1.00 79.69 172 ALA A N 1
ATOM 1260 C CA . ALA A 1 172 ? -7.072 11.422 -8.365 1.00 79.69 172 ALA A CA 1
ATOM 1261 C C . ALA A 1 172 ? -7.562 10.175 -7.607 1.00 79.69 172 ALA A C 1
ATOM 1263 O O . ALA A 1 172 ? -8.636 10.195 -7.019 1.00 79.69 172 ALA A O 1
ATOM 1264 N N . SER A 1 173 ? -6.775 9.099 -7.616 1.00 86.94 173 SER A N 1
ATOM 1265 C CA . SER A 1 173 ? -7.090 7.829 -6.954 1.00 86.94 173 SER A CA 1
ATOM 1266 C C . SER A 1 173 ? -6.530 7.706 -5.533 1.00 86.94 173 SER A C 1
ATOM 1268 O O . SER A 1 173 ? -6.857 6.741 -4.858 1.00 86.94 173 SER A O 1
ATOM 1270 N N . ARG A 1 174 ? -5.669 8.632 -5.084 1.00 92.06 174 ARG A N 1
ATOM 1271 C CA . ARG A 1 174 ? -5.004 8.575 -3.767 1.00 92.06 174 ARG A CA 1
ATOM 1272 C C . ARG A 1 174 ? -5.973 8.865 -2.613 1.00 92.06 174 ARG A C 1
ATOM 1274 O O . ARG A 1 174 ? -6.813 9.753 -2.769 1.00 92.06 174 ARG A O 1
ATOM 1281 N N . PRO A 1 175 ? -5.785 8.249 -1.428 1.00 95.31 175 PRO A N 1
ATOM 1282 C CA . PRO A 1 175 ? -6.494 8.658 -0.220 1.00 95.31 175 PRO A CA 1
ATOM 1283 C C . PRO A 1 175 ? -6.273 10.157 0.078 1.00 95.31 175 PRO A C 1
ATOM 1285 O O . PRO A 1 175 ? -5.120 10.614 0.051 1.00 95.31 175 PRO A O 1
ATOM 1288 N N . PRO A 1 176 ? -7.325 10.951 0.367 1.00 93.62 176 PRO A N 1
ATOM 1289 C CA . PRO A 1 176 ? -7.199 12.385 0.635 1.00 93.62 176 PRO A CA 1
ATOM 1290 C C . PRO A 1 176 ? -6.242 12.717 1.785 1.00 93.62 176 PRO A C 1
ATOM 1292 O O . PRO A 1 176 ? -5.517 13.707 1.700 1.00 93.62 176 PRO A O 1
ATOM 1295 N N . GLN A 1 177 ? -6.174 11.862 2.808 1.00 94.50 177 GLN A N 1
ATOM 1296 C CA . GLN A 1 177 ? -5.273 11.978 3.956 1.00 94.50 177 GLN A CA 1
ATOM 1297 C C . GLN A 1 177 ? -3.799 11.951 3.513 1.00 94.50 177 GLN A C 1
ATOM 1299 O O . GLN A 1 177 ? -3.020 12.822 3.895 1.00 94.50 177 GLN A O 1
ATOM 1304 N N . LEU A 1 178 ? -3.426 11.033 2.608 1.00 93.50 178 LEU A N 1
ATOM 1305 C CA . LEU A 1 178 ? -2.084 10.991 2.009 1.00 93.50 178 LEU A CA 1
ATOM 1306 C C . LEU A 1 178 ? -1.807 12.245 1.167 1.00 93.50 178 LEU A C 1
ATOM 1308 O O . LEU A 1 178 ? -0.711 12.806 1.216 1.00 93.50 178 LEU A O 1
ATOM 1312 N N . VAL A 1 179 ? -2.792 12.709 0.391 1.00 92.19 179 VAL A N 1
ATOM 1313 C CA . VAL A 1 179 ? -2.659 13.940 -0.407 1.00 92.19 179 VAL A CA 1
ATOM 1314 C C . VAL A 1 179 ? -2.445 15.159 0.495 1.00 92.19 179 VAL A C 1
ATOM 1316 O O . VAL A 1 179 ? -1.638 16.025 0.154 1.00 92.19 179 VAL A O 1
ATOM 1319 N N . GLN A 1 180 ? -3.130 15.226 1.636 1.00 91.81 180 GLN A N 1
ATOM 1320 C CA . GLN A 1 180 ? -2.990 16.298 2.616 1.00 91.81 180 GLN A CA 1
ATOM 1321 C C . GLN A 1 180 ? -1.624 16.252 3.314 1.00 91.81 180 GLN A C 1
ATOM 1323 O O . GLN A 1 180 ? -0.898 17.243 3.269 1.00 91.81 180 GLN A O 1
ATOM 1328 N N . TRP A 1 181 ? -1.206 15.086 3.811 1.00 90.88 181 TRP A N 1
ATOM 1329 C CA . TRP A 1 181 ? 0.120 14.873 4.403 1.00 90.88 181 TRP A CA 1
ATOM 1330 C C . TRP A 1 181 ? 1.265 15.272 3.445 1.00 90.88 181 TRP A C 1
ATOM 1332 O O . TRP A 1 181 ? 2.225 15.940 3.837 1.00 90.88 181 TRP A O 1
ATOM 1342 N N . ILE A 1 182 ? 1.137 14.964 2.146 1.00 89.00 182 ILE A N 1
ATOM 1343 C CA . ILE A 1 182 ? 2.084 15.414 1.109 1.00 89.00 182 ILE A CA 1
ATOM 1344 C C . ILE A 1 182 ? 2.076 16.947 0.947 1.00 89.00 182 ILE A C 1
ATOM 1346 O O . ILE A 1 182 ? 3.152 17.547 0.845 1.00 89.00 182 ILE A O 1
ATOM 1350 N N . LYS A 1 183 ? 0.897 17.592 0.914 1.00 89.44 183 LYS A N 1
ATOM 1351 C CA . LYS A 1 183 ? 0.764 19.064 0.809 1.00 89.44 183 LYS A CA 1
ATOM 1352 C C . LYS A 1 183 ? 1.365 19.790 2.012 1.00 89.44 183 LYS A C 1
ATOM 1354 O O . LYS A 1 183 ? 1.943 20.859 1.842 1.00 89.44 183 LYS A O 1
ATOM 1359 N N . GLU A 1 184 ? 1.244 19.214 3.203 1.00 89.44 184 GLU A N 1
ATOM 1360 C CA . GLU A 1 184 ? 1.753 19.771 4.463 1.00 89.44 184 GLU A CA 1
ATOM 1361 C C . GLU A 1 184 ? 3.279 19.690 4.598 1.00 89.44 184 GLU A C 1
ATOM 1363 O O . GLU A 1 184 ? 3.843 20.183 5.570 1.00 89.44 184 GLU A O 1
ATOM 1368 N N . GLY A 1 185 ? 3.966 19.136 3.595 1.00 85.88 185 GLY A N 1
ATOM 1369 C CA . GLY A 1 185 ? 5.421 19.018 3.584 1.00 85.88 185 GLY A CA 1
ATOM 1370 C C . GLY A 1 185 ? 5.927 17.690 4.136 1.00 85.88 185 GLY A C 1
ATOM 1371 O O . GLY A 1 185 ? 7.135 17.565 4.327 1.00 85.88 185 GLY A O 1
ATOM 1372 N N . ARG A 1 186 ? 5.039 16.696 4.305 1.00 87.44 186 ARG A N 1
ATOM 1373 C CA . ARG A 1 186 ? 5.329 15.376 4.882 1.00 87.44 186 ARG A CA 1
ATOM 1374 C C . ARG A 1 186 ? 5.811 15.509 6.336 1.00 87.44 186 ARG A C 1
ATOM 1376 O O . ARG A 1 186 ? 6.997 15.280 6.595 1.00 87.44 186 ARG A O 1
ATOM 1383 N N . PRO A 1 187 ? 4.935 15.946 7.265 1.00 85.81 187 PRO A N 1
ATOM 1384 C CA . PRO A 1 187 ? 5.265 16.018 8.686 1.00 85.81 187 PRO A CA 1
ATOM 1385 C C . PRO A 1 187 ? 5.633 14.634 9.236 1.00 85.81 187 PRO A C 1
ATOM 1387 O O . PRO A 1 187 ? 5.185 13.603 8.728 1.00 85.81 187 PRO A O 1
ATOM 1390 N N . PHE A 1 188 ? 6.459 14.610 10.281 1.00 78.94 188 PHE A N 1
ATOM 1391 C CA . PHE A 1 188 ? 6.852 13.362 10.940 1.00 78.94 188 PHE A CA 1
ATOM 1392 C C . PHE A 1 188 ? 5.689 12.711 11.688 1.00 78.94 188 PHE A C 1
ATOM 1394 O O . PHE A 1 188 ? 5.628 11.486 11.760 1.00 78.94 188 PHE A O 1
ATOM 1401 N N . GLN A 1 189 ? 4.770 13.525 12.201 1.00 80.00 189 GLN A N 1
ATOM 1402 C CA . GLN A 1 189 ? 3.553 13.108 12.881 1.00 80.00 189 GLN A CA 1
ATOM 1403 C C . GLN A 1 189 ? 2.697 12.202 11.979 1.00 80.00 189 GLN A C 1
ATOM 1405 O O . GLN A 1 189 ? 2.731 12.289 10.747 1.00 80.00 189 GLN A O 1
ATOM 1410 N N . ASP A 1 190 ? 1.959 11.286 12.601 1.00 79.50 190 ASP A N 1
ATOM 1411 C CA . ASP A 1 190 ? 0.877 10.565 11.937 1.00 79.50 190 ASP A CA 1
ATOM 1412 C C . ASP A 1 190 ? -0.304 11.497 11.652 1.00 79.50 190 ASP A C 1
ATOM 1414 O O . ASP A 1 190 ? -0.430 12.572 12.241 1.00 79.50 190 ASP A O 1
ATOM 1418 N N . VAL A 1 191 ? -1.152 11.093 10.703 1.00 85.31 191 VAL A N 1
ATOM 1419 C CA . VAL A 1 191 ? -2.475 11.707 10.555 1.00 85.31 191 VAL A CA 1
ATOM 1420 C C . VAL A 1 191 ? -3.287 11.454 11.827 1.00 85.31 191 VAL A C 1
ATOM 1422 O O . VAL A 1 191 ? -2.978 10.537 12.587 1.00 85.31 191 VAL A O 1
ATOM 1425 N N . HIS A 1 192 ? -4.325 12.254 12.071 1.00 86.75 192 HIS A N 1
ATOM 1426 C CA . HIS A 1 192 ? -5.277 11.908 13.122 1.00 86.75 192 HIS A CA 1
ATOM 1427 C C . HIS A 1 192 ? -5.970 10.591 12.751 1.00 86.75 192 HIS A C 1
ATOM 1429 O O . HIS A 1 192 ? -6.424 10.430 11.616 1.00 86.75 192 HIS A O 1
ATOM 1435 N N . ILE A 1 193 ? -5.979 9.655 13.696 1.00 87.69 193 ILE A N 1
ATOM 1436 C CA . ILE A 1 193 ? -6.554 8.321 13.570 1.00 87.69 193 ILE A CA 1
ATOM 1437 C C . ILE A 1 193 ? -7.535 8.177 14.730 1.00 87.69 193 ILE A C 1
ATOM 1439 O O . ILE A 1 193 ? -7.150 8.329 15.889 1.00 87.69 193 ILE A O 1
ATOM 1443 N N . ASP A 1 194 ? -8.788 7.913 14.388 1.00 85.69 194 ASP A N 1
ATOM 1444 C CA . ASP A 1 194 ? -9.909 7.695 15.296 1.00 85.69 194 ASP A CA 1
ATOM 1445 C C . ASP A 1 194 ? -10.557 6.326 15.018 1.00 85.69 194 ASP A C 1
ATOM 1447 O O . ASP A 1 194 ? -10.210 5.650 14.044 1.00 85.69 194 ASP A O 1
ATOM 1451 N N . ALA A 1 195 ? -11.519 5.927 15.852 1.00 81.00 195 ALA A N 1
ATOM 1452 C CA . ALA A 1 195 ? -12.207 4.639 15.747 1.00 81.00 195 ALA A CA 1
ATOM 1453 C C . ALA A 1 195 ? -13.001 4.437 14.438 1.00 81.00 195 ALA A C 1
ATOM 1455 O O . ALA A 1 195 ? -13.367 3.316 14.117 1.00 81.00 195 ALA A O 1
ATOM 1456 N N . THR A 1 196 ? -13.259 5.481 13.643 1.00 88.12 196 THR A N 1
ATOM 1457 C CA . THR A 1 196 ? -13.933 5.382 12.329 1.00 88.12 196 THR A CA 1
ATOM 1458 C C . THR A 1 196 ? -12.960 5.456 11.147 1.00 88.12 196 THR A C 1
ATOM 1460 O O . THR A 1 196 ? -13.333 5.211 9.992 1.00 88.12 196 THR A O 1
ATOM 1463 N N . PHE A 1 197 ? -11.685 5.760 11.415 1.00 93.25 197 PHE A N 1
ATOM 1464 C CA . PHE A 1 197 ? -10.661 5.961 10.394 1.00 93.25 197 PHE A CA 1
ATOM 1465 C C . PHE A 1 197 ? -10.513 4.732 9.495 1.00 93.25 197 PHE A C 1
ATOM 1467 O O . PHE A 1 197 ? -10.521 4.864 8.273 1.00 93.25 197 PHE A O 1
ATOM 1474 N N . ALA A 1 198 ? -10.419 3.531 10.073 1.00 93.12 198 ALA A N 1
ATOM 1475 C CA . ALA A 1 198 ? -10.206 2.309 9.302 1.00 93.12 198 ALA A CA 1
ATOM 1476 C C . ALA A 1 198 ? -11.368 2.000 8.334 1.00 93.12 198 ALA A C 1
ATOM 1478 O O . ALA A 1 198 ? -11.101 1.654 7.182 1.00 93.12 198 ALA A O 1
ATOM 1479 N N . GLU A 1 199 ? -12.631 2.196 8.745 1.00 92.69 199 GLU A N 1
ATOM 1480 C CA . GLU A 1 199 ? -13.810 1.951 7.890 1.00 92.69 199 GLU A CA 1
ATOM 1481 C C . GLU A 1 199 ? -13.814 2.847 6.645 1.00 92.69 199 GLU A C 1
ATOM 1483 O O . GLU A 1 199 ? -14.092 2.394 5.534 1.00 92.69 199 GLU A O 1
ATOM 1488 N N . THR A 1 200 ? -13.476 4.128 6.813 1.00 93.88 200 THR A N 1
ATOM 1489 C CA . THR A 1 200 ? -13.490 5.102 5.709 1.00 93.88 200 THR A CA 1
ATOM 1490 C C . THR A 1 200 ? -12.211 5.075 4.870 1.00 93.88 200 THR A C 1
ATOM 1492 O O . THR A 1 200 ? -12.239 5.414 3.684 1.00 93.88 200 THR A O 1
ATOM 1495 N N . PHE A 1 201 ? -11.082 4.665 5.454 1.00 96.12 201 PHE A N 1
ATOM 1496 C CA . PHE A 1 201 ? -9.775 4.680 4.802 1.00 96.12 201 PHE A CA 1
ATOM 1497 C C . PHE A 1 201 ? -9.492 3.411 3.986 1.00 96.12 201 PHE A C 1
ATOM 1499 O O . PHE A 1 201 ? -8.934 3.520 2.889 1.00 96.12 201 PHE A O 1
ATOM 1506 N N . ALA A 1 202 ? -9.923 2.230 4.447 1.00 96.38 202 ALA A N 1
ATOM 1507 C CA . ALA A 1 202 ? -9.696 0.955 3.755 1.00 96.38 202 ALA A CA 1
ATOM 1508 C C . ALA A 1 202 ? -10.156 0.956 2.276 1.00 96.38 202 ALA A C 1
ATOM 1510 O O . ALA A 1 202 ? -9.337 0.653 1.397 1.00 96.38 202 ALA A O 1
ATOM 1511 N N . PRO A 1 203 ? -11.387 1.399 1.924 1.00 96.06 203 PRO A N 1
ATOM 1512 C CA . PRO A 1 203 ? -11.841 1.403 0.530 1.00 96.06 203 PRO A CA 1
ATOM 1513 C C . PRO A 1 203 ? -11.046 2.377 -0.352 1.00 96.06 203 PRO A C 1
ATOM 1515 O O . PRO A 1 203 ? -10.897 2.159 -1.557 1.00 96.06 203 PRO A O 1
ATOM 1518 N N . LEU A 1 204 ? -10.508 3.453 0.233 1.00 96.31 204 LEU A N 1
ATOM 1519 C CA . LEU A 1 204 ? -9.678 4.433 -0.472 1.00 96.31 204 LEU A CA 1
ATOM 1520 C C . LEU A 1 204 ? -8.291 3.863 -0.790 1.00 96.31 204 LEU A C 1
ATOM 1522 O O . LEU A 1 204 ? -7.770 4.104 -1.882 1.00 96.31 204 LEU A O 1
ATOM 1526 N N . VAL A 1 205 ? -7.710 3.085 0.130 1.00 97.06 205 VAL A N 1
ATOM 1527 C CA . VAL A 1 205 ? -6.442 2.376 -0.093 1.00 97.06 205 VAL A CA 1
ATOM 1528 C C . VAL A 1 205 ? -6.609 1.309 -1.174 1.00 97.06 205 VAL A C 1
ATOM 1530 O O . VAL A 1 205 ? -5.832 1.314 -2.130 1.00 97.06 205 VAL A O 1
ATOM 1533 N N . TRP A 1 206 ? -7.655 0.475 -1.108 1.00 97.00 206 TRP A N 1
ATOM 1534 C CA . TRP A 1 206 ? -7.957 -0.508 -2.158 1.00 97.00 206 TRP A CA 1
ATOM 1535 C C . TRP A 1 206 ? -8.166 0.137 -3.528 1.00 97.00 206 TRP A C 1
ATOM 1537 O O . TRP A 1 206 ? -7.525 -0.256 -4.502 1.00 97.00 206 TRP A O 1
ATOM 1547 N N . LYS A 1 207 ? -8.995 1.186 -3.614 1.00 95.75 207 LYS A N 1
ATOM 1548 C CA . LYS A 1 207 ? -9.227 1.930 -4.862 1.00 95.75 207 LYS A CA 1
ATOM 1549 C C . LYS A 1 207 ? -7.928 2.488 -5.448 1.00 95.75 207 LYS A C 1
ATOM 1551 O O . LYS A 1 207 ? -7.724 2.431 -6.664 1.00 95.75 207 LYS A O 1
ATOM 1556 N N . TRP A 1 208 ? -7.035 3.006 -4.603 1.00 95.81 208 TRP A N 1
ATOM 1557 C CA . TRP A 1 208 ? -5.727 3.483 -5.044 1.00 95.81 208 TRP A CA 1
ATOM 1558 C C . TRP A 1 208 ? -4.840 2.336 -5.538 1.00 95.81 208 TRP A C 1
ATOM 1560 O O . TRP A 1 208 ? -4.295 2.431 -6.640 1.00 95.81 208 TRP A O 1
ATOM 1570 N N . TRP A 1 209 ? -4.731 1.253 -4.767 1.00 95.88 209 TRP A N 1
ATOM 1571 C CA . TRP A 1 209 ? -3.931 0.071 -5.089 1.00 95.88 209 TRP A CA 1
ATOM 1572 C C . TRP A 1 209 ? -4.377 -0.596 -6.396 1.00 95.88 209 TRP A C 1
ATOM 1574 O O . TRP A 1 209 ? -3.553 -0.885 -7.262 1.00 95.88 209 TRP A O 1
ATOM 1584 N N . CYS A 1 210 ? -5.682 -0.729 -6.613 1.00 94.38 210 CYS A N 1
ATOM 1585 C CA . CYS A 1 210 ? -6.245 -1.242 -7.859 1.00 94.38 210 CYS A CA 1
ATOM 1586 C C . CYS A 1 210 ? -5.953 -0.331 -9.062 1.00 94.38 210 CYS A C 1
ATOM 1588 O O . CYS A 1 210 ? -5.593 -0.824 -10.127 1.00 94.38 210 CYS A O 1
ATOM 1590 N N . SER A 1 211 ? -5.986 0.998 -8.892 1.00 93.06 211 SER A N 1
ATOM 1591 C CA . SER A 1 211 ? -5.708 1.959 -9.981 1.00 93.06 211 SER A CA 1
ATOM 1592 C C . SER A 1 211 ? -4.266 1.961 -10.520 1.00 93.06 211 SER A C 1
ATOM 1594 O O . SER A 1 211 ? -3.991 2.606 -11.530 1.00 93.06 211 SER A O 1
ATOM 1596 N N . MET A 1 212 ? -3.334 1.297 -9.830 1.00 92.56 212 MET A N 1
ATOM 1597 C CA . MET A 1 212 ? -1.912 1.222 -10.196 1.00 92.56 212 MET A CA 1
ATOM 1598 C C . MET A 1 212 ? -1.454 -0.189 -10.586 1.00 92.56 212 MET A C 1
ATOM 1600 O O . MET A 1 212 ? -0.284 -0.362 -10.950 1.00 92.56 212 MET A O 1
ATOM 1604 N N . GLN A 1 213 ? -2.339 -1.190 -10.507 1.00 91.56 213 GLN A N 1
ATOM 1605 C CA . GLN A 1 213 ? -1.973 -2.548 -10.889 1.00 91.56 213 GLN A CA 1
ATOM 1606 C C . GLN A 1 213 ? -1.555 -2.592 -12.365 1.00 91.56 213 GLN A C 1
ATOM 1608 O O . GLN A 1 213 ? -2.129 -1.882 -13.194 1.00 91.56 213 GLN A O 1
ATOM 1613 N N . PRO A 1 214 ? -0.545 -3.403 -12.715 1.00 90.00 214 PRO A N 1
ATOM 1614 C CA . PRO A 1 214 ? -0.203 -3.636 -14.109 1.00 90.00 214 PRO A CA 1
ATOM 1615 C C . PRO A 1 214 ? -1.388 -4.221 -14.892 1.00 90.00 214 PRO A C 1
ATOM 1617 O O . PRO A 1 214 ? -2.146 -5.024 -14.355 1.00 90.00 214 PRO A O 1
ATOM 1620 N N . GLU A 1 215 ? -1.486 -3.899 -16.186 1.00 89.06 215 GLU A N 1
ATOM 1621 C CA . GLU A 1 215 ? -2.569 -4.326 -17.102 1.00 89.06 215 GLU A CA 1
ATOM 1622 C C . GLU A 1 215 ? -2.819 -5.847 -17.141 1.00 89.06 215 GLU A C 1
ATOM 1624 O O . GLU A 1 215 ? -3.882 -6.298 -17.555 1.00 89.06 215 GLU A O 1
ATOM 1629 N N . TRP A 1 216 ? -1.824 -6.645 -16.745 1.00 88.44 216 TRP A N 1
ATOM 1630 C CA . TRP A 1 216 ? -1.889 -8.105 -16.716 1.00 88.44 216 TRP A CA 1
ATOM 1631 C C . TRP A 1 216 ? -2.514 -8.682 -15.436 1.00 88.44 216 TRP A C 1
ATOM 1633 O O . TRP A 1 216 ? -2.686 -9.898 -15.360 1.00 88.44 216 TRP A O 1
ATOM 1643 N N . ARG A 1 217 ? -2.862 -7.860 -14.434 1.00 89.56 217 ARG A N 1
ATOM 1644 C CA . ARG A 1 217 ? -3.610 -8.323 -13.257 1.00 89.56 217 ARG A CA 1
ATOM 1645 C C . ARG A 1 217 ? -5.111 -8.202 -13.463 1.00 89.56 217 ARG A C 1
ATOM 1647 O O . ARG A 1 217 ? -5.622 -7.174 -13.896 1.00 89.56 217 ARG A O 1
ATOM 1654 N N . VAL A 1 218 ? -5.817 -9.254 -13.065 1.00 90.38 218 VAL A N 1
ATOM 1655 C CA . VAL A 1 218 ? -7.276 -9.266 -12.976 1.00 90.38 218 VAL A CA 1
ATOM 1656 C C . VAL A 1 218 ? -7.686 -8.656 -11.636 1.00 90.38 218 VAL A C 1
ATOM 1658 O O . VAL A 1 218 ? -7.149 -9.033 -10.595 1.00 90.38 218 VAL A O 1
ATOM 1661 N N . ILE A 1 219 ? -8.637 -7.725 -11.676 1.00 92.19 219 ILE A N 1
ATOM 1662 C CA . ILE A 1 219 ? -9.266 -7.112 -10.502 1.00 92.19 219 ILE A CA 1
ATOM 1663 C C . ILE A 1 219 ? -10.729 -7.556 -10.489 1.00 92.19 219 ILE A C 1
ATOM 1665 O O . ILE A 1 219 ? -11.413 -7.446 -11.507 1.00 92.19 219 ILE A O 1
ATOM 1669 N N . VAL A 1 220 ? -11.188 -8.065 -9.349 1.00 92.44 220 VAL A N 1
ATOM 1670 C CA . VAL A 1 220 ? -12.556 -8.532 -9.091 1.00 92.44 220 VAL A CA 1
ATOM 1671 C C . VAL A 1 220 ? -13.024 -7.853 -7.804 1.00 92.44 220 VAL A C 1
ATOM 1673 O O . VAL A 1 220 ? -12.259 -7.760 -6.850 1.00 92.44 220 VAL A O 1
ATOM 1676 N N . ASP A 1 221 ? -14.225 -7.274 -7.812 1.00 90.81 221 ASP A N 1
ATOM 1677 C CA . ASP A 1 221 ? -14.848 -6.606 -6.654 1.00 90.81 221 ASP A CA 1
ATOM 1678 C C . ASP A 1 221 ? -13.938 -5.605 -5.916 1.00 90.81 221 ASP A C 1
ATOM 1680 O O . ASP A 1 221 ? -13.918 -5.480 -4.694 1.00 90.81 221 ASP A O 1
ATOM 1684 N N . GLY A 1 222 ? -13.150 -4.860 -6.700 1.00 90.88 222 GLY A N 1
ATOM 1685 C CA . GLY A 1 222 ? -12.242 -3.835 -6.190 1.00 90.88 222 GLY A CA 1
ATOM 1686 C C . GLY A 1 222 ? -10.951 -4.363 -5.559 1.00 90.88 222 GLY A C 1
ATOM 1687 O O . GLY A 1 222 ? -10.216 -3.555 -4.992 1.00 90.88 222 GLY A O 1
ATOM 1688 N N . LYS A 1 223 ? -10.638 -5.661 -5.690 1.00 93.12 223 LYS A N 1
ATOM 1689 C CA . LYS A 1 223 ? -9.402 -6.295 -5.200 1.00 93.12 223 LYS A CA 1
ATOM 1690 C C . LYS A 1 223 ? -8.704 -7.088 -6.319 1.00 93.12 223 LYS A C 1
ATOM 1692 O O . LYS A 1 223 ? -9.370 -7.649 -7.189 1.00 93.12 223 LYS A O 1
ATOM 1697 N N . PRO A 1 224 ? -7.365 -7.125 -6.371 1.00 92.00 224 PRO A N 1
ATOM 1698 C CA . PRO A 1 224 ? -6.651 -7.931 -7.354 1.00 92.00 224 PRO A CA 1
ATOM 1699 C C . PRO A 1 224 ? -6.680 -9.421 -6.981 1.00 92.00 224 PRO A C 1
ATOM 1701 O O . PRO A 1 224 ? -6.604 -9.775 -5.807 1.00 92.00 224 PRO A O 1
ATOM 1704 N N . LEU A 1 225 ? -6.735 -10.306 -7.979 1.00 88.94 225 LEU A N 1
ATOM 1705 C CA . LEU A 1 225 ? -6.602 -11.747 -7.740 1.00 88.94 225 LEU A CA 1
ATOM 1706 C C . LEU A 1 225 ? -5.141 -12.133 -7.430 1.00 88.94 225 LEU A C 1
ATOM 1708 O O . LEU A 1 225 ? -4.226 -11.606 -8.084 1.00 88.94 225 LEU A O 1
ATOM 1712 N N . PRO A 1 226 ? -4.895 -13.091 -6.511 1.00 84.50 226 PRO A N 1
ATOM 1713 C CA . PRO A 1 226 ? -3.571 -13.673 -6.296 1.00 84.50 226 PRO A CA 1
ATOM 1714 C C . PRO A 1 226 ? -2.975 -14.207 -7.602 1.00 84.50 226 PRO A C 1
ATOM 1716 O O . PRO A 1 226 ? -3.672 -14.809 -8.421 1.00 84.50 226 PRO A O 1
ATOM 1719 N N . VAL A 1 227 ? -1.680 -13.979 -7.823 1.00 80.75 227 VAL A N 1
ATOM 1720 C CA . VAL A 1 227 ? -1.028 -14.300 -9.098 1.00 80.75 227 VAL A CA 1
ATOM 1721 C C . VAL A 1 227 ? 0.423 -14.728 -8.892 1.00 80.75 227 VAL A C 1
ATOM 1723 O O . VAL A 1 227 ? 1.158 -14.101 -8.135 1.00 80.75 227 VAL A O 1
ATOM 1726 N N . ASN A 1 228 ? 0.844 -15.767 -9.614 1.00 70.81 228 ASN A N 1
ATOM 1727 C CA . ASN A 1 228 ? 2.258 -16.102 -9.776 1.00 70.81 228 ASN A CA 1
ATOM 1728 C C . ASN A 1 228 ? 2.803 -15.305 -10.965 1.00 70.81 228 ASN A C 1
ATOM 1730 O O . ASN A 1 228 ? 2.220 -15.331 -12.052 1.00 70.81 228 ASN A O 1
ATOM 1734 N N . TRP A 1 229 ? 3.887 -14.556 -10.770 1.00 75.62 229 TRP A N 1
ATOM 1735 C CA . TRP A 1 229 ? 4.312 -13.542 -11.736 1.00 75.62 229 TRP A CA 1
ATOM 1736 C C . TRP A 1 229 ? 4.917 -14.164 -13.002 1.00 75.62 229 TRP A C 1
ATOM 1738 O O . TRP A 1 229 ? 5.936 -14.845 -12.955 1.00 75.62 229 TRP A O 1
ATOM 1748 N N . THR A 1 230 ? 4.317 -13.882 -14.160 1.00 63.75 230 THR A N 1
ATOM 1749 C CA . THR A 1 230 ? 4.786 -14.368 -15.476 1.00 63.75 230 THR A CA 1
ATOM 1750 C C . THR A 1 230 ? 5.152 -13.241 -16.449 1.00 63.75 230 THR A C 1
ATOM 1752 O O . THR A 1 230 ? 5.564 -13.496 -17.582 1.00 63.75 230 THR A O 1
ATOM 1755 N N . SER A 1 231 ? 5.008 -11.980 -16.029 1.00 68.50 231 SER A N 1
ATOM 1756 C CA . SER A 1 231 ? 5.134 -10.793 -16.881 1.00 68.50 231 SER A CA 1
ATOM 1757 C C . SER A 1 231 ? 6.391 -9.975 -16.580 1.00 68.50 231 SER A C 1
ATOM 175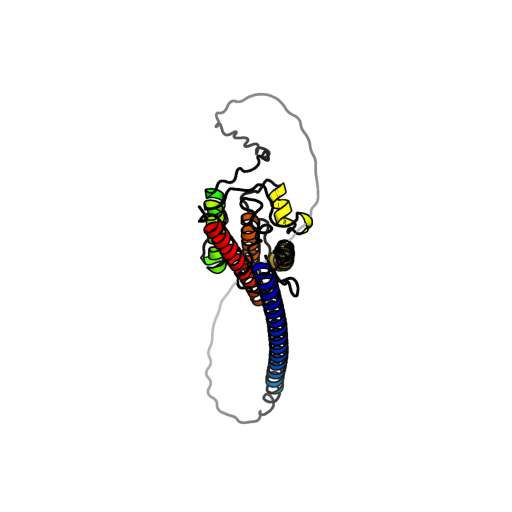9 O O . SER A 1 231 ? 6.831 -9.864 -15.438 1.00 68.50 231 SER A O 1
ATOM 1761 N N . ARG A 1 232 ? 6.947 -9.342 -17.621 1.00 67.75 232 ARG A N 1
ATOM 1762 C CA . ARG A 1 232 ? 8.104 -8.427 -17.534 1.00 67.75 232 ARG A CA 1
ATOM 1763 C C . ARG A 1 232 ? 7.721 -6.940 -17.503 1.00 67.75 232 ARG A C 1
ATOM 1765 O O . ARG A 1 232 ? 8.602 -6.095 -17.402 1.00 67.75 232 ARG A O 1
ATOM 1772 N N . LYS A 1 233 ? 6.432 -6.595 -17.604 1.00 83.88 233 LYS A N 1
ATOM 1773 C CA . LYS A 1 233 ? 5.968 -5.194 -17.593 1.00 83.88 233 LYS A CA 1
ATOM 1774 C C . LYS A 1 233 ? 5.610 -4.750 -16.176 1.00 83.88 233 LYS A C 1
ATOM 1776 O O . LYS A 1 233 ? 4.471 -4.920 -15.742 1.00 83.88 233 LYS A O 1
ATOM 1781 N N . TRP A 1 234 ? 6.585 -4.169 -15.483 1.00 88.81 234 TRP A N 1
ATOM 1782 C CA . TRP A 1 234 ? 6.460 -3.666 -14.106 1.00 88.81 234 TRP A CA 1
ATOM 1783 C C . TRP A 1 234 ? 6.395 -2.134 -14.014 1.00 88.81 234 TRP A C 1
ATOM 1785 O O . TRP A 1 234 ? 6.417 -1.571 -12.921 1.00 88.81 234 TRP A O 1
ATOM 1795 N N . ASP A 1 235 ? 6.302 -1.433 -15.147 1.00 86.81 235 ASP A N 1
ATOM 1796 C CA . ASP A 1 235 ? 6.440 0.024 -15.228 1.00 86.81 235 ASP A CA 1
ATOM 1797 C C . ASP A 1 235 ? 5.455 0.825 -14.372 1.00 86.81 235 ASP A C 1
ATOM 1799 O O . ASP A 1 235 ? 5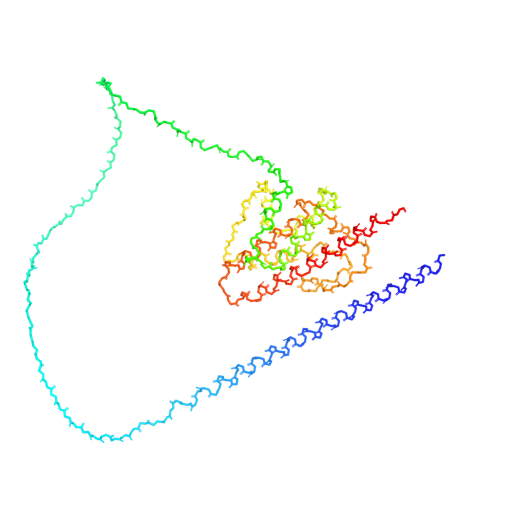.797 1.938 -13.981 1.00 86.81 235 ASP A O 1
ATOM 1803 N N . SER A 1 236 ? 4.264 0.316 -14.048 1.00 88.44 236 SER A N 1
ATOM 1804 C CA . SER A 1 236 ? 3.327 1.026 -13.162 1.00 88.44 236 SER A CA 1
ATOM 1805 C C . SER A 1 236 ? 3.793 1.032 -11.699 1.00 88.44 236 SER A C 1
ATOM 1807 O O . SER A 1 236 ? 3.675 2.059 -11.028 1.00 88.44 236 SER A O 1
ATOM 1809 N N . LEU A 1 237 ? 4.398 -0.070 -11.239 1.00 90.75 237 LEU A N 1
ATOM 1810 C CA . LEU A 1 237 ? 4.848 -0.285 -9.859 1.00 90.75 237 LEU A CA 1
ATOM 1811 C C . LEU A 1 237 ? 6.341 -0.001 -9.639 1.00 90.75 237 LEU A C 1
ATOM 1813 O O . LEU A 1 237 ? 6.756 0.228 -8.504 1.00 90.75 237 LEU A O 1
ATOM 1817 N N . ASN A 1 238 ? 7.152 0.053 -10.700 1.00 89.50 238 ASN A N 1
ATOM 1818 C CA . ASN A 1 238 ? 8.556 0.464 -10.642 1.00 89.50 238 ASN A CA 1
ATOM 1819 C C . ASN A 1 238 ? 8.662 1.986 -10.387 1.00 89.50 238 ASN A C 1
ATOM 1821 O O . ASN A 1 238 ? 8.831 2.797 -11.308 1.00 89.50 238 ASN A O 1
ATOM 1825 N N . LYS A 1 239 ? 8.415 2.378 -9.133 1.00 87.56 239 LYS A N 1
ATOM 1826 C CA . LYS A 1 239 ? 8.289 3.752 -8.624 1.00 87.56 239 LYS A CA 1
ATOM 1827 C C . LYS A 1 239 ? 8.896 3.812 -7.220 1.00 87.56 239 LYS A C 1
ATOM 1829 O O . LYS A 1 239 ? 8.209 3.635 -6.215 1.00 87.56 239 LYS A O 1
ATOM 1834 N N . CYS A 1 240 ? 10.201 4.038 -7.154 1.00 81.44 240 CYS A N 1
ATOM 1835 C CA . CYS A 1 240 ? 10.953 4.083 -5.898 1.00 81.44 240 CYS A CA 1
ATOM 1836 C C . CYS A 1 240 ? 11.029 5.519 -5.359 1.00 81.44 240 CYS A C 1
ATOM 1838 O O . CYS A 1 240 ? 11.093 6.458 -6.153 1.00 81.44 240 CYS A O 1
ATOM 1840 N N . GLY A 1 241 ? 11.056 5.694 -4.033 1.00 79.81 241 GLY A N 1
ATOM 1841 C CA . GLY A 1 241 ? 11.137 7.001 -3.356 1.00 79.81 241 GLY A CA 1
ATOM 1842 C C . GLY A 1 241 ? 9.891 7.377 -2.539 1.00 79.81 241 GLY A C 1
ATOM 1843 O O . GLY A 1 241 ? 8.977 6.570 -2.376 1.00 79.81 241 GLY A O 1
ATOM 1844 N N . LEU A 1 242 ? 9.863 8.616 -2.021 1.00 78.62 242 LEU A N 1
ATOM 1845 C CA . LEU A 1 242 ? 8.817 9.140 -1.116 1.00 78.62 242 LEU A CA 1
ATOM 1846 C C . LEU A 1 242 ? 7.391 8.954 -1.653 1.00 78.62 242 LEU A C 1
ATOM 1848 O O . LEU A 1 242 ? 6.514 8.473 -0.942 1.00 78.62 242 LEU A O 1
ATOM 1852 N N . ASP A 1 243 ? 7.161 9.329 -2.913 1.00 81.19 243 ASP A N 1
ATOM 1853 C CA . ASP A 1 243 ? 5.834 9.297 -3.550 1.00 81.19 243 ASP A CA 1
ATOM 1854 C C . ASP A 1 243 ? 5.530 7.959 -4.257 1.00 81.19 243 ASP A C 1
ATOM 1856 O O . ASP A 1 243 ? 4.526 7.844 -4.977 1.00 81.19 243 ASP A O 1
ATOM 1860 N N . GLY A 1 244 ? 6.430 6.989 -4.057 1.00 89.00 244 GLY A N 1
ATOM 1861 C CA . GLY A 1 244 ? 6.407 5.605 -4.515 1.00 89.00 244 GLY A CA 1
ATOM 1862 C C . GLY A 1 244 ? 5.866 4.644 -3.451 1.00 89.00 244 GLY A C 1
ATOM 1863 O O . GLY A 1 244 ? 4.963 4.993 -2.690 1.00 89.00 244 GLY A O 1
ATOM 1864 N N . TRP A 1 245 ? 6.468 3.454 -3.356 1.00 92.44 245 TRP A N 1
ATOM 1865 C CA . TRP A 1 245 ? 6.112 2.415 -2.374 1.00 92.44 245 TRP A CA 1
ATOM 1866 C C . TRP A 1 245 ? 6.073 2.885 -0.914 1.00 92.44 245 TRP A C 1
ATOM 1868 O O . TRP A 1 245 ? 5.192 2.456 -0.177 1.00 92.44 245 TRP A O 1
ATOM 1878 N N . PHE A 1 246 ? 6.930 3.826 -0.500 1.00 90.75 246 PHE A N 1
ATOM 1879 C CA . PHE A 1 246 ? 6.892 4.370 0.865 1.00 90.75 246 PHE A CA 1
ATOM 1880 C C . PHE A 1 246 ? 5.522 4.968 1.222 1.00 90.75 246 PHE A C 1
ATOM 1882 O O . PHE A 1 246 ? 5.013 4.728 2.312 1.00 90.75 246 PHE A O 1
ATOM 1889 N N . SER A 1 247 ? 4.893 5.698 0.292 1.00 91.94 247 SER A N 1
ATOM 1890 C CA . SER A 1 247 ? 3.546 6.247 0.503 1.00 91.94 247 SER A CA 1
ATOM 1891 C C . SER A 1 247 ? 2.492 5.149 0.687 1.00 91.94 247 SER A C 1
ATOM 1893 O O . SER A 1 247 ? 1.510 5.367 1.392 1.00 91.94 247 SER A O 1
ATOM 1895 N N . LEU A 1 248 ? 2.684 3.980 0.067 1.00 94.69 248 LEU A N 1
ATOM 1896 C CA . LEU A 1 248 ? 1.780 2.837 0.189 1.00 94.69 248 LEU A CA 1
ATOM 1897 C C . LEU A 1 248 ? 1.955 2.135 1.542 1.00 94.69 248 LEU A C 1
ATOM 1899 O O . LEU A 1 248 ? 0.973 1.970 2.260 1.00 94.69 248 LEU A O 1
ATOM 1903 N N . VAL A 1 249 ? 3.193 1.832 1.952 1.00 94.88 249 VAL A N 1
ATOM 1904 C CA . VAL A 1 249 ? 3.471 1.245 3.280 1.00 94.88 249 VAL A CA 1
ATOM 1905 C C . VAL A 1 249 ? 3.045 2.190 4.411 1.00 94.88 249 VAL A C 1
ATOM 1907 O O . VAL A 1 249 ? 2.522 1.741 5.428 1.00 94.88 249 VAL A O 1
ATOM 1910 N N . LEU A 1 250 ? 3.189 3.508 4.229 1.00 93.94 250 LEU A N 1
ATOM 1911 C CA . LEU A 1 250 ? 2.679 4.507 5.172 1.00 93.94 250 LEU A CA 1
ATOM 1912 C C . LEU A 1 250 ? 1.141 4.490 5.273 1.00 93.94 250 LEU A C 1
ATOM 1914 O O . LEU A 1 250 ? 0.612 4.598 6.375 1.00 93.94 250 LEU A O 1
ATOM 1918 N N . CYS A 1 251 ? 0.417 4.288 4.166 1.00 95.56 251 CYS A N 1
ATOM 1919 C CA . CYS A 1 251 ? -1.035 4.090 4.223 1.00 95.56 251 CYS A CA 1
ATOM 1920 C C . CYS A 1 251 ? -1.396 2.786 4.950 1.00 95.56 251 CYS A C 1
ATOM 1922 O O . CYS A 1 251 ? -2.283 2.797 5.800 1.00 95.56 251 CYS A O 1
ATOM 1924 N N . MET A 1 252 ? -0.680 1.686 4.693 1.00 96.75 252 MET A N 1
ATOM 1925 C CA . MET A 1 252 ? -0.902 0.427 5.417 1.00 96.75 252 MET A CA 1
ATOM 1926 C C . MET A 1 252 ? -0.636 0.569 6.919 1.00 96.75 252 MET A C 1
ATOM 1928 O O . MET A 1 252 ? -1.373 -0.008 7.715 1.00 96.75 252 MET A O 1
ATOM 1932 N N . LYS A 1 253 ? 0.341 1.399 7.311 1.00 94.81 253 LYS A N 1
ATOM 1933 C CA . LYS A 1 253 ? 0.581 1.769 8.711 1.00 94.81 253 LYS A CA 1
ATOM 1934 C C . LYS A 1 253 ? -0.617 2.496 9.322 1.00 94.81 253 LYS A C 1
ATOM 1936 O O . LYS A 1 253 ? -1.072 2.108 10.389 1.00 94.81 253 LYS A O 1
ATOM 1941 N N . TRP A 1 254 ? -1.124 3.540 8.663 1.00 95.06 254 TRP A N 1
ATOM 1942 C CA . TRP A 1 254 ? -2.270 4.312 9.164 1.00 95.06 254 TRP A CA 1
ATOM 1943 C C . TRP A 1 254 ? -3.534 3.470 9.285 1.00 95.06 254 TRP A C 1
ATOM 1945 O O . TRP A 1 254 ? -4.245 3.584 10.276 1.00 95.06 254 TRP A O 1
ATOM 1955 N N . TRP A 1 255 ? -3.790 2.594 8.315 1.00 95.88 255 TRP A N 1
ATOM 1956 C CA . TRP A 1 255 ? -4.907 1.658 8.387 1.00 95.88 255 TRP A CA 1
ATOM 1957 C C . TRP A 1 255 ? -4.737 0.688 9.567 1.00 95.88 255 TRP A C 1
ATOM 1959 O O . TRP A 1 255 ? -5.638 0.593 10.394 1.00 95.88 255 TRP A O 1
ATOM 1969 N N . GLY A 1 256 ? -3.567 0.059 9.720 1.00 94.50 256 GLY A N 1
ATOM 1970 C CA . GLY A 1 256 ? -3.297 -0.863 10.829 1.00 94.50 256 GLY A CA 1
ATOM 1971 C C . GLY A 1 256 ? -3.415 -0.212 12.211 1.00 94.50 256 GLY A C 1
ATOM 1972 O O . GLY A 1 256 ? -4.014 -0.788 13.111 1.00 94.50 256 GLY A O 1
ATOM 1973 N N . LEU A 1 257 ? -2.918 1.020 12.369 1.00 92.19 257 LEU A N 1
ATOM 1974 C CA . LEU A 1 257 ? -3.103 1.810 13.594 1.00 92.19 257 LEU A CA 1
ATOM 1975 C C . LEU A 1 257 ? -4.578 2.186 13.821 1.00 92.19 257 LEU A C 1
ATOM 1977 O O . LEU A 1 257 ? -5.040 2.177 14.956 1.00 92.19 257 LEU A O 1
ATOM 1981 N N . GLY A 1 258 ? -5.340 2.456 12.756 1.00 92.81 258 GLY A N 1
ATOM 1982 C CA . GLY A 1 258 ? -6.789 2.660 12.838 1.00 92.81 258 GLY A CA 1
ATOM 1983 C C . GLY A 1 258 ? -7.550 1.427 13.315 1.00 92.81 258 GLY A C 1
ATOM 1984 O O . GLY A 1 258 ? -8.523 1.574 14.041 1.00 92.81 258 GLY A O 1
ATOM 1985 N N . LEU A 1 259 ? -7.083 0.221 12.976 1.00 93.25 259 LEU A N 1
ATOM 1986 C CA . LEU A 1 259 ? -7.648 -1.032 13.490 1.00 93.25 259 LEU A CA 1
ATOM 1987 C C . LEU A 1 259 ? -7.308 -1.285 14.963 1.00 93.25 259 LEU A C 1
ATOM 1989 O O . LEU A 1 259 ? -8.067 -1.957 15.644 1.00 93.25 259 LEU A O 1
ATOM 1993 N N . GLN A 1 260 ? -6.196 -0.751 15.480 1.00 89.38 260 GLN A N 1
ATOM 1994 C CA . GLN A 1 260 ? -5.902 -0.813 16.920 1.00 89.38 260 GLN A CA 1
ATOM 1995 C C . GLN A 1 260 ? -6.808 0.102 17.752 1.00 89.38 260 GLN A C 1
ATOM 1997 O O . GLN A 1 260 ? -7.043 -0.179 18.920 1.00 89.38 260 GLN A O 1
ATOM 2002 N N . ALA A 1 261 ? -7.284 1.197 17.157 1.00 86.25 261 ALA A N 1
ATOM 2003 C CA . ALA A 1 261 ? -8.221 2.134 17.771 1.00 86.25 261 ALA A CA 1
ATOM 2004 C C . ALA A 1 261 ? -9.696 1.801 17.460 1.00 86.25 261 ALA A C 1
ATOM 2006 O O . ALA A 1 261 ? -10.578 2.586 17.806 1.00 86.25 261 ALA A O 1
ATOM 2007 N N . TYR A 1 262 ? -9.965 0.689 16.766 1.00 89.44 262 TYR A N 1
ATOM 2008 C CA . TYR A 1 262 ? -11.308 0.282 16.363 1.00 89.44 262 TYR A CA 1
ATOM 2009 C C . TYR A 1 262 ? -11.947 -0.603 17.436 1.00 89.44 262 TYR A C 1
ATOM 2011 O O . TYR A 1 262 ? -11.463 -1.697 17.718 1.00 89.44 262 TYR A O 1
ATOM 2019 N N . GLU A 1 263 ? -13.073 -0.153 17.983 1.00 81.88 263 GLU A N 1
ATOM 2020 C CA . GLU A 1 263 ? -13.906 -0.919 18.911 1.00 81.88 263 GLU A CA 1
ATOM 2021 C C . GLU A 1 263 ? -15.266 -1.173 18.245 1.00 81.88 263 GLU A C 1
ATOM 2023 O O . GLU A 1 263 ? -16.125 -0.292 18.196 1.00 81.88 263 GLU A O 1
ATOM 2028 N N . GLY A 1 264 ? -15.456 -2.368 17.678 1.00 86.12 264 GLY A N 1
ATOM 2029 C CA . GLY A 1 264 ? -16.692 -2.733 16.984 1.00 86.12 264 GLY A CA 1
ATOM 2030 C C . GLY A 1 264 ? -16.682 -4.155 16.423 1.00 86.12 264 GLY A C 1
ATOM 2031 O O . GLY A 1 264 ? -15.631 -4.764 16.240 1.00 86.12 264 GLY A O 1
ATOM 2032 N N . GLU A 1 265 ? -17.863 -4.684 16.110 1.00 89.06 265 GLU A N 1
ATOM 2033 C CA . GLU A 1 265 ? -18.061 -6.092 15.717 1.00 89.06 265 GLU A CA 1
ATOM 2034 C C . GLU A 1 265 ? -17.359 -6.481 14.403 1.00 89.06 265 GLU A C 1
ATOM 2036 O O . GLU A 1 265 ? -17.012 -7.642 14.207 1.00 89.06 265 GLU A O 1
ATOM 2041 N N . LYS A 1 266 ? -17.094 -5.513 13.515 1.00 90.81 266 LYS A N 1
ATOM 2042 C CA . LYS A 1 266 ? -16.419 -5.740 12.222 1.00 90.81 266 LYS A CA 1
ATOM 2043 C C . LYS A 1 266 ? -14.894 -5.836 12.323 1.00 90.81 266 LYS A C 1
ATOM 2045 O O . LYS A 1 266 ? -14.237 -5.996 11.294 1.00 90.81 266 LYS A O 1
ATOM 2050 N N . GLU A 1 267 ? -14.320 -5.706 13.520 1.00 92.00 267 GLU A N 1
ATOM 2051 C CA . GLU A 1 267 ? -12.867 -5.734 13.737 1.00 92.00 267 GLU A CA 1
ATOM 2052 C C . GLU A 1 267 ? -12.181 -6.933 13.047 1.00 92.00 267 GLU A C 1
ATOM 2054 O O . GLU A 1 267 ? -11.221 -6.690 12.305 1.00 92.00 267 GLU A O 1
ATOM 2059 N N . PRO A 1 268 ? -12.696 -8.182 13.144 1.00 93.75 268 PRO A N 1
ATOM 2060 C CA . PRO A 1 268 ? -12.037 -9.337 12.539 1.00 93.75 268 PRO A CA 1
ATOM 2061 C C . PRO A 1 268 ? -12.044 -9.286 11.007 1.00 93.75 268 PRO A C 1
ATOM 2063 O O . PRO A 1 268 ? -11.021 -9.556 10.376 1.00 93.75 268 PRO A O 1
ATOM 2066 N N . ASP A 1 269 ? -13.165 -8.882 10.399 1.00 95.25 269 ASP A N 1
ATOM 2067 C CA . ASP A 1 269 ? -13.300 -8.741 8.943 1.00 95.25 269 ASP A CA 1
ATOM 2068 C C . ASP A 1 269 ? -12.407 -7.621 8.399 1.00 95.25 269 ASP A C 1
ATOM 2070 O O . ASP A 1 269 ? -11.747 -7.774 7.369 1.00 95.25 269 ASP A O 1
ATOM 2074 N N . MET A 1 270 ? -12.342 -6.491 9.106 1.00 95.00 270 MET A N 1
ATOM 2075 C CA . MET A 1 270 ? -11.505 -5.356 8.720 1.00 95.00 270 MET A CA 1
ATOM 2076 C C . MET A 1 270 ? -10.010 -5.658 8.894 1.00 95.00 270 MET A C 1
ATOM 2078 O O . MET A 1 270 ? -9.195 -5.219 8.076 1.00 95.00 270 MET A O 1
ATOM 2082 N N . ARG A 1 271 ? -9.641 -6.449 9.911 1.00 95.75 271 ARG A N 1
ATOM 2083 C CA . ARG A 1 271 ? -8.285 -6.984 10.081 1.00 95.75 271 ARG A CA 1
ATOM 2084 C C . ARG A 1 271 ? -7.936 -7.989 8.990 1.00 95.75 271 ARG A C 1
ATOM 2086 O O . ARG A 1 271 ? -6.846 -7.896 8.427 1.00 95.75 271 ARG A O 1
ATOM 2093 N N . ALA A 1 272 ? -8.846 -8.898 8.641 1.00 96.25 272 ALA A N 1
ATOM 2094 C CA . ALA A 1 272 ? -8.660 -9.833 7.533 1.00 96.25 272 ALA A CA 1
ATOM 2095 C C . ALA A 1 272 ? -8.489 -9.101 6.189 1.00 96.25 272 ALA A C 1
ATOM 2097 O O . ALA A 1 272 ? -7.620 -9.466 5.396 1.00 96.25 272 ALA A O 1
ATOM 2098 N N . ASP A 1 273 ? -9.245 -8.026 5.950 1.00 97.06 273 ASP A N 1
ATOM 2099 C CA . ASP A 1 273 ? -9.112 -7.200 4.747 1.00 97.06 273 ASP A CA 1
ATOM 2100 C C . ASP A 1 273 ? -7.764 -6.462 4.674 1.00 97.06 273 ASP A C 1
ATOM 2102 O O . ASP A 1 273 ? -7.108 -6.438 3.628 1.00 97.06 273 ASP A O 1
ATOM 2106 N N . TRP A 1 274 ? -7.302 -5.917 5.801 1.00 97.62 274 TRP A N 1
ATOM 2107 C CA . TRP A 1 274 ? -5.983 -5.292 5.905 1.00 97.62 274 TRP A CA 1
ATOM 2108 C C . TRP A 1 274 ? -4.842 -6.297 5.695 1.00 97.62 274 TRP A C 1
ATOM 2110 O O . TRP A 1 274 ? -3.894 -6.004 4.964 1.00 97.62 274 TRP A O 1
ATOM 2120 N N . LEU A 1 275 ? -4.954 -7.505 6.257 1.00 97.31 275 LEU A N 1
ATOM 2121 C CA . LEU A 1 275 ? -4.005 -8.599 6.025 1.00 97.31 275 LEU A CA 1
ATOM 2122 C C . LEU A 1 275 ? -4.002 -9.052 4.556 1.00 97.31 275 LEU A C 1
ATOM 2124 O O . LEU A 1 275 ? -2.930 -9.278 3.996 1.00 97.31 275 LEU A O 1
ATOM 2128 N N . ALA A 1 276 ? -5.162 -9.112 3.895 1.00 96.88 276 ALA A N 1
ATOM 2129 C CA . ALA A 1 276 ? -5.250 -9.411 2.464 1.00 96.88 276 ALA A CA 1
ATOM 2130 C C . ALA A 1 276 ? -4.558 -8.335 1.605 1.00 96.88 276 ALA A C 1
ATOM 2132 O O . ALA A 1 276 ? -3.830 -8.664 0.664 1.00 96.88 276 ALA A O 1
ATOM 2133 N N . ALA A 1 277 ? -4.717 -7.054 1.955 1.00 97.69 277 ALA A N 1
ATOM 2134 C CA . ALA A 1 277 ? -3.997 -5.952 1.318 1.00 97.69 277 ALA A CA 1
ATOM 2135 C C . ALA A 1 277 ? -2.476 -6.046 1.544 1.00 97.69 277 ALA A C 1
ATOM 2137 O O . ALA A 1 277 ? -1.708 -5.904 0.590 1.00 97.69 277 ALA A O 1
ATOM 2138 N N . LEU A 1 278 ? -2.027 -6.334 2.772 1.00 97.50 278 LEU A N 1
ATOM 2139 C CA . LEU A 1 278 ? -0.608 -6.541 3.087 1.00 97.50 278 LEU A CA 1
ATOM 2140 C C . LEU A 1 278 ? -0.011 -7.712 2.301 1.00 97.50 278 LEU A C 1
ATOM 2142 O O . LEU A 1 278 ? 1.067 -7.564 1.721 1.00 97.50 278 LEU A O 1
ATOM 2146 N N . ALA A 1 279 ? -0.705 -8.849 2.249 1.00 96.44 279 ALA A N 1
ATOM 2147 C CA . ALA A 1 279 ? -0.264 -10.037 1.528 1.00 96.44 279 ALA A CA 1
ATOM 2148 C C . ALA A 1 279 ? -0.095 -9.752 0.027 1.00 96.44 279 ALA A C 1
ATOM 2150 O O . ALA A 1 279 ? 0.955 -10.056 -0.543 1.00 96.44 279 ALA A O 1
ATOM 2151 N N . ASP A 1 280 ? -1.079 -9.102 -0.602 1.00 96.25 280 ASP A N 1
ATOM 2152 C CA . ASP A 1 280 ? -1.024 -8.764 -2.025 1.00 96.25 280 ASP A CA 1
ATOM 2153 C C . ASP A 1 280 ? 0.078 -7.742 -2.352 1.00 96.25 280 ASP A C 1
ATOM 2155 O O . ASP A 1 280 ? 0.857 -7.937 -3.288 1.00 96.25 280 ASP A O 1
ATOM 2159 N N . MET A 1 281 ? 0.205 -6.681 -1.548 1.00 96.44 281 MET A N 1
ATOM 2160 C CA . MET A 1 281 ? 1.253 -5.672 -1.726 1.00 96.44 281 MET A CA 1
ATOM 2161 C C . MET A 1 281 ? 2.653 -6.254 -1.512 1.00 96.44 281 MET A C 1
ATOM 2163 O O . MET A 1 281 ? 3.564 -5.929 -2.273 1.00 96.44 281 MET A O 1
ATOM 2167 N N . THR A 1 282 ? 2.831 -7.133 -0.521 1.00 96.19 282 THR A N 1
ATOM 2168 C CA . THR A 1 282 ? 4.113 -7.804 -0.237 1.00 96.19 282 THR A CA 1
ATOM 2169 C C . THR A 1 282 ? 4.498 -8.740 -1.374 1.00 96.19 282 THR A C 1
ATOM 2171 O O . THR A 1 282 ? 5.636 -8.713 -1.840 1.00 96.19 282 THR A O 1
ATOM 2174 N N . ASN A 1 283 ? 3.533 -9.516 -1.871 1.00 94.06 283 ASN A N 1
ATOM 2175 C CA . ASN A 1 283 ? 3.693 -10.390 -3.024 1.00 94.06 283 ASN A CA 1
ATOM 2176 C C . ASN A 1 283 ? 4.121 -9.573 -4.265 1.00 94.06 283 ASN A C 1
ATOM 2178 O O . ASN A 1 283 ? 5.187 -9.808 -4.832 1.00 94.06 283 ASN A O 1
ATOM 2182 N N . MET A 1 284 ? 3.387 -8.513 -4.614 1.00 94.12 284 MET A N 1
ATOM 2183 C CA . MET A 1 284 ? 3.732 -7.649 -5.752 1.00 94.12 284 MET A CA 1
ATOM 2184 C C . MET A 1 284 ? 5.074 -6.913 -5.596 1.00 94.12 284 MET A C 1
ATOM 2186 O O . MET A 1 284 ? 5.751 -6.652 -6.593 1.00 94.12 284 MET A O 1
ATOM 2190 N N . LEU A 1 285 ? 5.484 -6.587 -4.369 1.00 94.06 285 LEU A N 1
ATOM 2191 C CA . LEU A 1 285 ? 6.788 -5.987 -4.088 1.00 94.06 285 LEU A CA 1
ATOM 2192 C C . LEU A 1 285 ? 7.934 -6.995 -4.248 1.00 94.06 285 LEU A C 1
ATOM 2194 O O . LEU A 1 285 ? 8.973 -6.644 -4.807 1.00 94.06 285 LEU A O 1
ATOM 2198 N N . GLY A 1 286 ? 7.730 -8.248 -3.829 1.00 92.94 286 GLY A N 1
ATOM 2199 C CA . GLY A 1 286 ? 8.655 -9.355 -4.083 1.00 92.94 286 GLY A CA 1
ATOM 2200 C C . GLY A 1 286 ? 8.918 -9.544 -5.578 1.00 92.94 286 GLY A C 1
ATOM 2201 O O . GLY A 1 286 ? 10.072 -9.521 -6.006 1.00 92.94 286 GLY A O 1
ATOM 2202 N N . GLY A 1 287 ? 7.859 -9.595 -6.391 1.00 91.62 287 GLY A N 1
ATOM 2203 C CA . GLY A 1 287 ? 7.990 -9.747 -7.843 1.00 91.62 287 GLY A CA 1
ATOM 2204 C C . GLY A 1 287 ? 8.677 -8.572 -8.538 1.00 91.62 287 GLY A C 1
ATOM 2205 O O . GLY A 1 287 ? 9.465 -8.774 -9.464 1.00 91.62 287 GLY A O 1
ATOM 2206 N N . LEU A 1 288 ? 8.463 -7.344 -8.053 1.00 91.69 288 LEU A N 1
ATOM 2207 C CA . LEU A 1 288 ? 9.214 -6.179 -8.520 1.00 91.69 288 LEU A CA 1
ATOM 2208 C C . LEU A 1 288 ? 10.710 -6.289 -8.170 1.00 91.69 288 LEU A C 1
ATOM 2210 O O . LEU A 1 288 ? 11.550 -5.965 -9.009 1.00 91.69 288 LEU A O 1
ATOM 2214 N N . LEU A 1 289 ? 11.053 -6.745 -6.962 1.00 91.00 289 LEU A N 1
ATOM 2215 C CA . LEU A 1 289 ? 12.444 -6.925 -6.532 1.00 91.00 289 LEU A CA 1
ATOM 2216 C C . LEU A 1 289 ? 13.164 -7.996 -7.367 1.00 91.00 289 LEU A C 1
ATOM 2218 O O . LEU A 1 289 ? 14.251 -7.728 -7.877 1.00 91.00 289 LEU A O 1
ATOM 2222 N N . GLU A 1 290 ? 12.551 -9.162 -7.580 1.00 90.38 290 GLU A N 1
ATOM 2223 C CA . GLU A 1 290 ? 13.116 -10.224 -8.429 1.00 90.38 290 GLU A CA 1
ATOM 2224 C C . GLU A 1 290 ? 13.273 -9.780 -9.893 1.00 90.38 290 GLU A C 1
ATOM 2226 O O . GLU A 1 290 ? 14.294 -10.050 -10.538 1.00 90.38 290 GLU A O 1
ATOM 2231 N N . PHE A 1 291 ? 12.302 -9.028 -10.422 1.00 88.50 291 PHE A N 1
ATOM 2232 C CA . PHE A 1 291 ? 12.394 -8.435 -11.755 1.00 88.50 291 PHE A CA 1
ATOM 2233 C C . PHE A 1 291 ? 13.570 -7.451 -11.879 1.00 88.50 291 PHE A C 1
ATOM 2235 O O . PHE A 1 291 ? 14.296 -7.479 -12.875 1.00 88.50 291 PHE A O 1
ATOM 2242 N N . LEU A 1 292 ? 13.795 -6.594 -10.878 1.00 87.56 292 LEU A N 1
ATOM 2243 C CA . LEU A 1 292 ? 14.909 -5.639 -10.884 1.00 87.56 292 LEU A CA 1
ATOM 2244 C C . LEU A 1 292 ? 16.270 -6.337 -10.739 1.00 87.56 292 LEU A C 1
ATOM 2246 O O . LEU A 1 292 ? 17.216 -5.980 -11.443 1.00 87.56 292 LEU A O 1
ATOM 2250 N N . GLN A 1 293 ? 16.362 -7.366 -9.892 1.00 87.06 293 GLN A N 1
ATOM 2251 C CA . GLN A 1 293 ? 17.582 -8.163 -9.722 1.00 87.06 293 GLN A CA 1
ATOM 2252 C C . GLN A 1 293 ? 17.959 -8.884 -11.023 1.00 87.06 293 GLN A C 1
ATOM 2254 O O . GLN A 1 293 ? 19.076 -8.716 -11.515 1.00 87.06 293 GLN A O 1
ATOM 2259 N N . SER A 1 294 ? 17.008 -9.604 -11.629 1.00 85.50 294 SER A N 1
ATOM 2260 C CA . SER A 1 294 ? 17.217 -10.329 -12.893 1.00 85.50 294 SER A CA 1
ATOM 2261 C C . SER A 1 294 ? 17.487 -9.409 -14.092 1.00 85.50 294 SER A C 1
ATOM 2263 O O . SER A 1 294 ? 18.246 -9.772 -14.988 1.00 85.50 294 SER A O 1
ATOM 2265 N N . SER A 1 295 ? 16.937 -8.190 -14.097 1.00 79.25 295 SER A N 1
ATOM 2266 C CA . SER A 1 295 ? 17.243 -7.173 -15.119 1.00 79.25 295 SER A CA 1
ATOM 2267 C C . SER A 1 295 ? 18.648 -6.575 -14.979 1.00 79.25 295 SER A C 1
ATOM 2269 O O . SER A 1 295 ? 19.171 -6.029 -15.945 1.00 79.25 295 SER A O 1
ATOM 2271 N N . THR A 1 296 ? 19.268 -6.684 -13.800 1.00 71.31 296 THR A N 1
ATOM 2272 C CA . THR A 1 296 ? 20.628 -6.184 -13.525 1.00 71.31 296 THR A CA 1
ATOM 2273 C C . THR A 1 296 ? 21.707 -7.234 -13.840 1.00 71.31 296 THR A C 1
ATOM 2275 O O . THR A 1 296 ? 22.882 -6.898 -13.940 1.00 71.31 296 THR A O 1
ATOM 2278 N N . THR A 1 297 ? 21.335 -8.508 -14.025 1.00 60.06 297 THR A N 1
ATOM 2279 C CA . THR A 1 297 ? 22.278 -9.629 -14.237 1.00 60.06 297 THR A CA 1
ATOM 2280 C C . THR A 1 297 ? 22.585 -9.945 -15.708 1.00 60.06 297 THR A C 1
ATOM 2282 O O . THR A 1 297 ? 23.198 -10.974 -15.988 1.00 60.06 297 THR A O 1
ATOM 2285 N N . VAL A 1 298 ? 22.163 -9.099 -16.654 1.00 42.25 298 VAL A N 1
ATOM 2286 C CA . VAL A 1 298 ? 22.437 -9.276 -18.091 1.00 42.25 298 VAL A CA 1
ATOM 2287 C C . VAL A 1 298 ? 23.651 -8.418 -18.490 1.00 42.25 298 VAL A C 1
ATOM 2289 O O . VAL A 1 298 ? 23.509 -7.194 -18.495 1.00 42.25 298 VAL A O 1
ATOM 2292 N N . PRO A 1 299 ? 24.821 -9.022 -18.783 1.00 41.38 299 PRO A N 1
ATOM 2293 C CA . PRO A 1 299 ? 25.997 -8.312 -19.297 1.00 41.38 299 PRO A CA 1
ATOM 2294 C C . PRO A 1 299 ? 25.878 -7.949 -20.788 1.00 41.38 299 PRO A C 1
ATOM 2296 O O . PRO A 1 299 ? 25.141 -8.653 -21.518 1.00 41.38 299 PRO A O 1
#

Organism: NCBI:txid2447956

Secondary structure (DSSP, 8-state):
-HHHHHHHHHHHHHHHHHHHHHHHHHHHHHHHHHHHHHHHHHHHHHHHHTSSSSS-------------------------------------------------------------------------HHHHHHHH---HHHHHHHHHHHHHHHHHHHHHSPPP-PPSS-STTS-HHHHHHHHTT--SSPPP--TTHHHHHHHHHHHHHHTTS-TTS-EETTEEPP--------TTT---SIIIIIHHHHHHHHHHHHHHT--STTHHHHHHHHHHHHHHHHHHHHHHHHHHHHHHS--